Protein AF-A0A2D4NI47-F1 (afdb_monomer)

Secondary structure (DSSP, 8-state):
-GGGS-TTSGGGHHHHHHHHHHHH-HHHHHSHHHHHHHHHHTTT-HHHHHHHHHHHHHHTTTS-GGGHHHHHHHHHHHHHH--HHHHHIIIIIIIHHHHHHHHHS-TTSHHHHHHHHHHHHHHHHHTTSTTHHHHHHHHHTTTHHHHHT-SSHHHHHHHHHHHHHH-S---TT--HHHHHHHHHHHHHHHHHHHT-SSHHHHHHHHT-

Nearest PDB structures (foldseek):
  5frs-assembly1_A  TM=3.342E-01  e=9.809E-03  Saccharomyces cerevisiae
  7onb-assembly1_C  TM=3.852E-01  e=6.686E-02  Homo sapiens
  3nmz-assembly2_A  TM=2.918E-01  e=2.337E-02  Homo sapiens
  7f7o-assembly1_A  TM=2.927E-01  e=1.947E-02  Homo sapiens
  5frr-assembly2_B  TM=2.571E-01  e=2.937E-02  Saccharomyces cerevisiae

Mean predicted aligned error: 3.94 Å

pLDDT: mean 93.73, std 6.49, range [53.31, 98.56]

Organism: NCBI:txid129469

InterPro domains:
  IPR016024 Armadillo-type fold [SSF48371] (13-205)
  IPR024741 Condensin-2 complex subunit G2 [PF12422] (23-170)

Structure (mmCIF, N/CA/C/O backbone):
data_AF-A0A2D4NI47-F1
#
_entry.id   AF-A0A2D4NI47-F1
#
loop_
_atom_site.group_PDB
_atom_site.id
_atom_site.type_symbol
_atom_site.label_atom_id
_atom_site.label_alt_id
_atom_site.label_comp_id
_atom_site.label_asym_id
_atom_site.label_entity_id
_atom_site.label_seq_id
_atom_site.pdbx_PDB_ins_code
_atom_site.Cartn_x
_atom_site.Cartn_y
_atom_site.Cartn_z
_atom_site.occupancy
_atom_site.B_iso_or_equiv
_atom_site.auth_seq_id
_atom_site.auth_comp_id
_atom_site.auth_asym_id
_atom_site.auth_atom_id
_atom_site.pdbx_PDB_model_num
ATOM 1 N N . VAL A 1 1 ? -18.331 -1.592 24.134 1.00 61.00 1 VAL A N 1
ATOM 2 C CA . VAL A 1 1 ? -18.394 -0.126 24.355 1.00 61.00 1 VAL A CA 1
ATOM 3 C C . VAL A 1 1 ? -18.622 0.616 23.044 1.00 61.00 1 VAL A C 1
ATOM 5 O O . VAL A 1 1 ? -19.709 1.138 22.895 1.00 61.00 1 VAL A O 1
ATOM 8 N N . LEU A 1 2 ? -17.710 0.581 22.058 1.00 72.94 2 LEU A N 1
ATOM 9 C CA . LEU A 1 2 ? -17.931 1.255 20.757 1.00 72.94 2 LEU A CA 1
ATOM 10 C C . LEU A 1 2 ? -19.152 0.751 19.961 1.00 72.94 2 LEU A C 1
ATOM 12 O O . LEU A 1 2 ? -19.731 1.508 19.200 1.00 72.94 2 LEU A O 1
ATOM 16 N N . GLN A 1 3 ? -19.584 -0.496 20.177 1.00 72.12 3 GLN A N 1
ATOM 17 C CA . GLN A 1 3 ? -20.803 -1.058 19.571 1.00 72.12 3 GLN A CA 1
ATOM 18 C C . GLN A 1 3 ? -22.112 -0.417 20.068 1.00 72.12 3 GLN A C 1
ATOM 20 O O . GLN A 1 3 ? -23.151 -0.652 19.469 1.00 72.12 3 GLN A O 1
ATOM 25 N N . TYR A 1 4 ? -22.075 0.350 21.163 1.00 77.50 4 TYR A N 1
ATOM 26 C CA . TYR A 1 4 ? -23.246 1.069 21.679 1.00 77.50 4 TYR A CA 1
ATOM 27 C C . TYR A 1 4 ? -23.359 2.493 21.126 1.00 77.50 4 TYR A C 1
ATOM 29 O O . TYR A 1 4 ? -24.349 3.162 21.395 1.00 77.50 4 TYR A O 1
ATOM 37 N N . PHE A 1 5 ? -22.351 2.958 20.384 1.00 81.00 5 PHE A N 1
ATOM 38 C CA . PHE A 1 5 ? -22.392 4.248 19.711 1.00 81.00 5 PHE A CA 1
ATOM 39 C C . PHE A 1 5 ? -22.911 4.040 18.296 1.00 81.00 5 PHE A C 1
ATOM 41 O O . PHE A 1 5 ? -22.298 3.309 17.515 1.00 81.00 5 PHE A O 1
ATOM 48 N N . ASP A 1 6 ? -24.029 4.688 17.980 1.00 84.81 6 ASP A N 1
ATOM 49 C CA . ASP A 1 6 ? -24.511 4.769 16.608 1.00 84.81 6 ASP A CA 1
ATOM 50 C C . ASP A 1 6 ? -23.546 5.640 15.801 1.00 84.81 6 ASP A C 1
ATOM 52 O O . ASP A 1 6 ? -23.352 6.818 16.110 1.00 84.81 6 ASP A O 1
ATOM 56 N N . TYR A 1 7 ? -22.909 5.052 14.789 1.00 85.81 7 TYR A N 1
ATOM 57 C CA . TYR A 1 7 ? -21.943 5.763 13.963 1.00 85.81 7 TYR A CA 1
ATOM 58 C 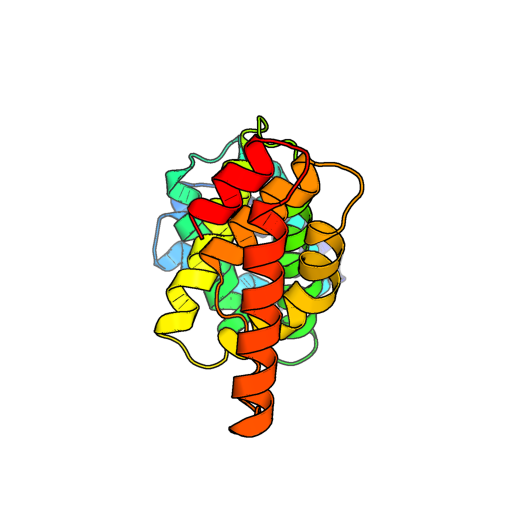C . TYR A 1 7 ? -22.592 6.924 13.203 1.00 85.81 7 TYR A C 1
ATOM 60 O O . TYR A 1 7 ? -21.939 7.951 13.033 1.00 85.81 7 TYR A O 1
ATOM 68 N N . ASP A 1 8 ? -23.844 6.799 12.770 1.00 87.69 8 ASP A N 1
ATOM 69 C CA . ASP A 1 8 ? -24.491 7.813 11.931 1.00 87.69 8 ASP A CA 1
ATOM 70 C C . ASP A 1 8 ? -25.132 8.947 12.753 1.00 87.69 8 ASP A C 1
ATOM 72 O O . ASP A 1 8 ? -25.493 9.983 12.197 1.00 87.69 8 ASP A O 1
ATOM 76 N N . SER A 1 9 ? -25.193 8.805 14.082 1.00 89.12 9 SER A N 1
ATOM 77 C CA . SER A 1 9 ? -25.649 9.865 14.987 1.00 89.12 9 SER A CA 1
ATOM 78 C C . SER A 1 9 ? -24.645 11.022 15.075 1.00 89.12 9 SER A C 1
ATOM 80 O O . SER A 1 9 ? -23.431 10.818 15.201 1.00 89.12 9 SER A O 1
ATOM 82 N N . GLU A 1 10 ? -25.155 12.258 15.081 1.00 85.75 10 GLU A N 1
ATOM 83 C CA . GLU A 1 10 ? -24.353 13.468 15.306 1.00 85.75 10 GLU A CA 1
ATOM 84 C C . GLU A 1 10 ? -23.703 13.487 16.696 1.00 85.75 10 GLU A C 1
ATOM 86 O O . GLU A 1 10 ? -22.593 13.996 16.854 1.00 85.75 10 GLU A O 1
ATOM 91 N N . GLU A 1 11 ? -24.341 12.865 17.687 1.00 83.00 11 GLU A N 1
ATOM 92 C CA . GLU A 1 11 ? -23.838 12.753 19.063 1.00 83.00 11 GLU A CA 1
ATOM 93 C C . GLU A 1 11 ? -22.521 11.961 19.124 1.00 83.00 11 GLU A C 1
ATOM 95 O O . GLU A 1 11 ? -21.690 12.165 20.008 1.00 83.00 11 GLU A O 1
ATOM 100 N N . SER A 1 12 ? -22.286 11.085 18.142 1.00 87.75 12 SER A N 1
ATOM 101 C CA . SER A 1 12 ? -21.051 10.310 18.030 1.00 87.75 12 SER A CA 1
ATOM 102 C C . SER A 1 12 ? -19.898 11.096 17.402 1.00 87.75 12 SER A C 1
ATOM 104 O O . SER A 1 12 ? -18.777 10.583 17.370 1.00 87.75 12 SER A O 1
ATOM 106 N N . ASN A 1 13 ? -20.114 12.319 16.902 1.00 90.31 13 ASN A N 1
ATOM 107 C CA . ASN A 1 13 ? -19.056 13.096 16.248 1.00 90.31 13 ASN A CA 1
ATOM 108 C C . ASN A 1 13 ? -17.924 13.465 17.212 1.00 90.31 13 ASN A C 1
ATOM 110 O O . ASN A 1 13 ? -16.760 13.263 16.873 1.00 90.31 13 ASN A O 1
ATOM 114 N N . GLU A 1 14 ? -18.241 13.875 18.444 1.00 91.12 14 GLU A N 1
ATOM 115 C CA . GLU A 1 14 ? -17.216 14.153 19.461 1.00 91.12 14 GLU A CA 1
ATOM 116 C C . GLU A 1 14 ? -16.357 12.912 19.750 1.00 91.12 14 GLU A C 1
ATOM 118 O O . GLU A 1 14 ? -15.134 12.991 19.882 1.00 91.12 14 GLU A O 1
ATOM 123 N N . VAL A 1 15 ? -16.985 11.732 19.786 1.00 91.81 15 VAL A N 1
ATOM 124 C CA . VAL A 1 15 ? -16.283 10.459 19.981 1.00 91.81 15 VAL A CA 1
ATOM 125 C C . VAL A 1 15 ? -15.389 10.145 18.783 1.00 91.81 15 VAL A C 1
ATOM 127 O O . VAL A 1 15 ? -14.236 9.761 18.980 1.00 91.81 15 VAL A O 1
ATOM 130 N N . LYS A 1 16 ? -15.871 10.331 17.547 1.00 94.06 16 LYS A N 1
ATOM 131 C CA . LYS A 1 16 ? -15.057 10.150 16.333 1.00 94.06 16 LYS A CA 1
ATOM 132 C C . LYS A 1 16 ? -13.829 11.059 16.360 1.00 94.06 16 LYS A C 1
ATOM 134 O O . LYS A 1 16 ? -12.724 10.568 16.135 1.00 94.06 16 LYS A O 1
ATOM 139 N N . ASP A 1 17 ? -13.996 12.334 16.699 1.00 94.50 17 ASP A N 1
ATOM 140 C CA . ASP A 1 17 ? -12.900 13.307 16.752 1.00 94.50 17 ASP A CA 1
ATOM 141 C C . ASP A 1 17 ? -11.858 12.941 17.816 1.00 94.50 17 ASP A C 1
ATOM 143 O O . ASP A 1 17 ? -10.652 12.930 17.540 1.00 94.50 17 ASP A O 1
ATOM 147 N N . LEU A 1 18 ? -12.308 12.543 19.011 1.00 94.44 18 LEU A N 1
ATOM 148 C CA . LEU A 1 18 ? -11.429 12.034 20.068 1.00 94.44 18 LEU A CA 1
ATOM 149 C C . LEU A 1 18 ? -10.660 10.788 19.612 1.00 94.44 18 LEU A C 1
ATOM 151 O O . LEU A 1 18 ? -9.454 10.680 19.844 1.00 94.44 18 LEU A O 1
ATOM 155 N N . LEU A 1 19 ? -11.331 9.856 18.930 1.00 95.81 19 LEU A N 1
ATOM 156 C CA . LEU A 1 19 ? -10.709 8.641 18.408 1.00 95.81 19 LEU A CA 1
ATOM 157 C C . LEU A 1 19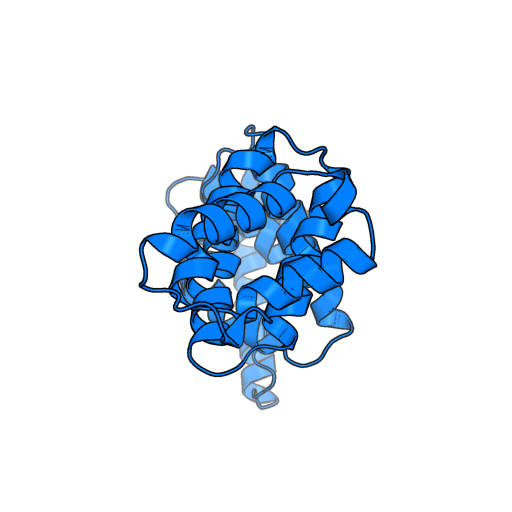 ? -9.664 8.947 17.325 1.00 95.81 19 LEU A C 1
ATOM 159 O O . LEU A 1 19 ? -8.571 8.372 17.348 1.00 95.81 19 LEU A O 1
ATOM 163 N N . LEU A 1 20 ? -9.955 9.883 16.417 1.00 96.75 20 LEU A N 1
ATOM 164 C CA . LEU A 1 20 ? -9.017 10.338 15.388 1.00 96.75 20 LEU A CA 1
ATOM 165 C C . LEU A 1 20 ? -7.791 11.030 15.995 1.00 96.75 20 LEU A C 1
ATOM 167 O O . LEU A 1 20 ? -6.677 10.844 15.501 1.00 96.75 20 LEU A O 1
ATOM 171 N N . HIS A 1 21 ? -7.952 11.757 17.103 1.00 95.88 21 HIS A N 1
ATOM 172 C CA . HIS A 1 21 ? -6.839 12.422 17.780 1.00 95.88 21 HIS A CA 1
ATOM 173 C C . HIS A 1 21 ? -5.740 11.442 18.234 1.00 95.88 21 HIS A C 1
ATOM 175 O O . HIS A 1 21 ? -4.549 11.757 18.149 1.00 95.88 21 HIS A O 1
ATOM 181 N N . TYR A 1 22 ? -6.089 10.211 18.630 1.00 96.06 22 TYR A N 1
ATOM 182 C CA . TYR A 1 22 ? -5.084 9.202 18.999 1.00 96.06 22 TYR A CA 1
ATOM 183 C C . TYR A 1 22 ? -4.165 8.814 17.833 1.00 96.06 22 TYR A C 1
ATOM 185 O O . TYR A 1 22 ? -2.989 8.516 18.058 1.00 96.06 22 TYR A O 1
ATOM 193 N N . PHE A 1 23 ? -4.653 8.871 16.589 1.00 96.44 23 PHE A N 1
ATOM 194 C CA . PHE A 1 23 ? -3.837 8.633 15.395 1.00 96.44 23 PHE A CA 1
ATOM 195 C C . PHE A 1 23 ? -2.865 9.773 15.090 1.00 96.44 23 PHE A C 1
ATOM 197 O O . PHE A 1 23 ? -1.941 9.576 14.307 1.00 96.44 23 PHE A O 1
ATOM 204 N N . MET A 1 24 ? -3.037 10.942 15.710 1.00 94.94 24 MET A N 1
ATOM 205 C CA . MET A 1 24 ? -2.136 12.086 15.564 1.00 94.94 24 MET A CA 1
ATOM 206 C C . MET A 1 24 ? -1.004 12.076 16.598 1.00 94.94 24 MET A C 1
ATOM 208 O O . MET A 1 24 ? -0.018 12.788 16.434 1.00 94.94 24 MET A O 1
ATOM 212 N N . GLY A 1 25 ? -1.116 11.280 17.666 1.00 93.62 25 GLY A N 1
ATOM 213 C CA . GLY A 1 25 ? -0.148 11.260 18.760 1.00 93.62 25 GLY A CA 1
ATOM 214 C C . GLY A 1 25 ? 0.937 10.187 18.586 1.00 93.62 25 GLY A C 1
ATOM 215 O O . GLY A 1 25 ? 0.654 9.000 18.783 1.00 93.62 25 GLY A O 1
ATOM 216 N N . PRO A 1 26 ? 2.219 10.549 18.354 1.00 93.44 26 PRO A N 1
ATOM 217 C CA . PRO A 1 26 ? 3.305 9.572 18.232 1.00 93.44 26 PRO A CA 1
ATOM 218 C C . PRO A 1 26 ? 3.465 8.680 19.467 1.00 93.44 26 PRO A C 1
ATOM 220 O O . PRO A 1 26 ? 3.900 7.536 19.353 1.00 93.44 26 PRO A O 1
ATOM 223 N N . GLY A 1 27 ? 3.125 9.199 20.652 1.00 94.50 27 GLY A N 1
ATOM 224 C CA . GLY A 1 27 ? 3.180 8.455 21.910 1.00 94.50 27 GLY A CA 1
ATOM 225 C C . GLY A 1 27 ? 2.258 7.235 21.925 1.00 94.50 27 GLY A C 1
ATOM 226 O O . GLY A 1 27 ? 2.656 6.191 22.437 1.00 94.50 27 GLY A O 1
ATOM 227 N N . TYR A 1 28 ? 1.078 7.335 21.309 1.00 95.19 28 TYR A N 1
ATOM 228 C CA . TYR A 1 28 ? 0.136 6.221 21.203 1.00 95.19 28 TYR A CA 1
ATOM 229 C C . TYR A 1 28 ? 0.617 5.193 20.178 1.00 95.19 28 TYR A C 1
ATOM 231 O O . TYR A 1 28 ? 0.682 4.006 20.480 1.00 95.19 28 TYR A O 1
ATOM 239 N N . ILE A 1 29 ? 1.064 5.645 19.004 1.00 96.62 29 ILE A N 1
ATOM 240 C CA . ILE A 1 29 ? 1.540 4.762 17.926 1.00 96.62 29 ILE A CA 1
ATOM 241 C C . ILE A 1 29 ? 2.805 3.978 18.340 1.00 96.62 29 ILE A C 1
ATOM 243 O O . ILE A 1 29 ? 2.989 2.820 17.959 1.00 96.62 29 ILE A O 1
ATOM 247 N N . LYS A 1 30 ? 3.690 4.570 19.152 1.00 96.06 30 LYS A N 1
ATOM 248 C CA . LYS A 1 30 ? 4.911 3.895 19.636 1.00 96.06 30 LYS A CA 1
ATOM 249 C C . LYS A 1 30 ? 4.645 2.789 20.656 1.00 96.06 30 LYS A C 1
ATOM 251 O O . LYS A 1 30 ? 5.455 1.869 20.761 1.00 96.06 30 LYS A O 1
ATOM 256 N N . ARG A 1 31 ? 3.545 2.849 21.408 1.00 97.06 31 ARG A N 1
ATOM 257 C CA . ARG A 1 31 ? 3.224 1.851 22.441 1.00 97.06 31 ARG A CA 1
ATOM 258 C C . ARG A 1 31 ? 2.494 0.658 21.837 1.00 97.06 31 ARG A C 1
ATOM 260 O O . ARG A 1 31 ? 1.676 0.812 20.934 1.00 97.06 31 ARG A O 1
ATOM 267 N N . GLU A 1 32 ? 2.783 -0.536 22.339 1.00 97.31 32 GLU A N 1
ATOM 268 C CA . GLU A 1 32 ? 2.179 -1.778 21.844 1.00 97.31 32 GLU A CA 1
ATOM 269 C C . GLU A 1 32 ? 0.665 -1.808 22.082 1.00 97.31 32 GLU A C 1
ATOM 271 O O . GLU A 1 32 ? -0.101 -2.148 21.179 1.00 97.31 32 GLU A O 1
ATOM 276 N N . GLU A 1 33 ? 0.219 -1.380 23.261 1.00 96.38 33 GLU A N 1
ATOM 277 C CA . GLU A 1 33 ? -1.197 -1.261 23.617 1.00 96.38 33 GLU A CA 1
ATOM 278 C C . GLU A 1 33 ? -1.899 -0.244 22.717 1.00 96.38 33 GLU A C 1
ATOM 280 O O . GLU A 1 33 ? -3.002 -0.498 22.233 1.00 96.38 33 GLU A O 1
ATOM 285 N N . GLY A 1 34 ? -1.221 0.870 22.428 1.00 97.12 34 GLY A N 1
ATOM 286 C CA . GLY A 1 34 ? -1.715 1.887 21.510 1.00 97.12 34 GLY A CA 1
ATOM 287 C C . GLY A 1 34 ? -1.891 1.330 20.101 1.00 97.12 34 GLY A C 1
ATOM 288 O O . GLY A 1 34 ? -2.972 1.451 19.540 1.00 97.12 34 GLY A O 1
ATOM 289 N N . ARG A 1 35 ? -0.906 0.611 19.546 1.00 97.62 35 ARG A N 1
ATOM 290 C CA . ARG A 1 35 ? -1.065 -0.032 18.226 1.00 97.62 35 ARG A CA 1
ATOM 291 C C . ARG A 1 35 ? -2.197 -1.051 18.194 1.00 97.62 35 ARG A C 1
ATOM 293 O O . ARG A 1 35 ? -2.915 -1.114 17.200 1.00 97.62 35 ARG A O 1
ATOM 300 N N . ARG A 1 36 ? -2.380 -1.842 19.259 1.00 97.00 36 ARG A N 1
ATOM 301 C CA . ARG A 1 36 ? -3.509 -2.786 19.366 1.00 97.00 36 ARG A CA 1
ATOM 302 C C . ARG A 1 36 ? -4.842 -2.050 19.329 1.00 97.00 36 ARG A C 1
ATOM 304 O O . ARG A 1 36 ? -5.694 -2.422 18.526 1.00 97.00 36 ARG A O 1
ATOM 311 N N . PHE A 1 37 ? -4.987 -1.005 20.138 1.00 97.06 37 PHE A N 1
ATOM 312 C CA . PHE A 1 37 ? -6.186 -0.174 20.174 1.00 97.06 37 PHE A CA 1
ATOM 313 C C . PHE A 1 37 ? -6.459 0.490 18.820 1.00 97.06 37 PHE A C 1
ATOM 315 O O . PHE A 1 37 ? -7.528 0.303 18.252 1.00 97.06 37 PHE A O 1
ATOM 322 N N . LEU A 1 38 ? -5.464 1.165 18.243 1.00 98.00 38 LEU A N 1
ATOM 323 C CA . LEU A 1 38 ? -5.587 1.836 16.948 1.00 98.00 38 LEU A CA 1
ATOM 324 C C . LEU A 1 38 ? -5.949 0.856 15.825 1.00 98.00 38 LEU A C 1
ATOM 326 O O . LEU A 1 38 ? -6.812 1.159 15.012 1.00 98.00 38 LEU A O 1
ATOM 330 N N . SER A 1 39 ? -5.357 -0.345 15.806 1.00 97.88 39 SER A N 1
ATOM 331 C CA . SER A 1 39 ? -5.706 -1.373 14.814 1.00 97.88 39 SER A CA 1
ATOM 332 C C . SER A 1 39 ? -7.138 -1.893 14.965 1.00 97.88 39 SER A C 1
ATOM 334 O O . SER A 1 39 ? -7.754 -2.274 13.977 1.00 97.88 39 SER A O 1
ATOM 336 N N . PHE A 1 40 ? -7.679 -1.894 16.188 1.00 96.75 40 PHE A N 1
ATOM 337 C CA . PHE A 1 40 ? -9.065 -2.272 16.455 1.00 96.75 40 PHE A CA 1
ATOM 338 C C . PHE A 1 40 ? -10.055 -1.203 15.972 1.00 96.75 40 PHE A C 1
ATOM 340 O O . PHE A 1 40 ? -11.136 -1.547 15.514 1.00 96.75 40 PHE A O 1
ATOM 347 N N . LEU A 1 41 ? -9.691 0.082 15.986 1.00 96.69 41 LEU A N 1
ATOM 348 C CA . LEU A 1 41 ? -10.586 1.148 15.511 1.00 96.69 41 LEU A CA 1
ATOM 349 C C . LEU A 1 41 ? -10.928 1.044 14.017 1.00 96.69 41 LEU A C 1
ATOM 351 O O . LEU A 1 41 ? -12.002 1.478 13.613 1.00 96.69 41 LEU A O 1
ATOM 355 N N . PHE A 1 42 ? -10.073 0.408 13.210 1.00 97.00 42 PHE A N 1
ATOM 356 C CA . PHE A 1 42 ? -10.382 0.104 11.808 1.00 97.00 42 PHE A CA 1
ATOM 357 C C . PHE A 1 42 ? -11.575 -0.843 11.650 1.00 97.00 42 PHE A C 1
ATOM 359 O O . PHE A 1 42 ? -12.216 -0.839 10.607 1.00 97.00 42 PHE A O 1
ATOM 366 N N . THR A 1 43 ? -11.891 -1.653 12.664 1.00 93.69 43 THR A N 1
ATOM 367 C CA . THR A 1 43 ? -12.999 -2.611 12.583 1.00 93.69 43 THR A CA 1
ATOM 368 C C . THR A 1 43 ? -14.326 -2.025 13.061 1.00 93.69 43 THR A C 1
ATOM 370 O O . THR A 1 43 ? -15.301 -2.762 13.169 1.00 93.69 43 THR A O 1
ATOM 373 N N . TRP A 1 44 ? -14.366 -0.740 13.431 1.00 92.81 44 TRP A N 1
ATOM 374 C CA . TRP A 1 44 ? -15.559 -0.134 14.020 1.00 92.81 44 TRP A CA 1
ATOM 375 C C . TRP A 1 44 ? -16.618 0.213 12.971 1.00 92.81 44 TRP A C 1
ATOM 377 O O . TRP A 1 44 ? -17.778 -0.148 13.142 1.00 92.81 44 TRP A O 1
ATOM 387 N N . ASN A 1 45 ? -16.226 0.891 11.891 1.00 93.94 45 ASN A N 1
ATOM 388 C CA . ASN A 1 45 ? -17.121 1.278 10.803 1.00 93.94 45 ASN A CA 1
ATOM 389 C C . ASN A 1 45 ? -16.314 1.545 9.519 1.00 93.94 45 ASN A C 1
ATOM 391 O O . ASN A 1 45 ? -15.236 2.138 9.579 1.00 93.94 45 ASN A O 1
ATOM 395 N N . VAL A 1 46 ? -16.846 1.142 8.362 1.00 94.31 46 VAL A N 1
ATOM 396 C CA . VAL A 1 46 ? -16.178 1.268 7.052 1.00 94.31 46 VAL A CA 1
ATOM 397 C C . VAL A 1 46 ? -15.890 2.718 6.656 1.00 94.31 46 VAL A C 1
ATOM 399 O O . VAL A 1 46 ? -14.802 3.021 6.166 1.00 94.31 46 VAL A O 1
ATOM 402 N N . ASN A 1 47 ? -16.802 3.644 6.957 1.00 94.12 47 ASN A N 1
ATOM 403 C CA . ASN A 1 47 ? -16.622 5.071 6.689 1.00 94.12 47 ASN A CA 1
ATOM 404 C C . ASN A 1 47 ? -15.559 5.677 7.616 1.00 94.12 47 ASN A C 1
ATOM 406 O O . ASN A 1 47 ? -14.805 6.565 7.214 1.00 94.12 47 ASN A O 1
ATOM 410 N N . PHE A 1 48 ? -15.433 5.153 8.838 1.00 96.06 48 PHE A N 1
ATOM 411 C CA . PHE A 1 48 ? -14.420 5.616 9.782 1.00 96.06 48 PHE A CA 1
ATOM 412 C C . PHE A 1 48 ? -12.997 5.283 9.322 1.00 96.06 48 PHE A C 1
ATOM 414 O O . PHE A 1 48 ? -12.080 6.068 9.556 1.00 96.06 48 PHE A O 1
ATOM 421 N N . ILE A 1 49 ? -12.799 4.167 8.611 1.00 97.88 49 ILE A N 1
ATOM 422 C CA . ILE A 1 49 ? -11.488 3.773 8.066 1.00 97.88 49 ILE A CA 1
ATOM 423 C C . ILE A 1 49 ? -10.919 4.870 7.162 1.00 97.88 49 ILE A C 1
ATOM 425 O O . ILE A 1 49 ? -9.732 5.190 7.250 1.00 97.88 49 ILE A O 1
ATOM 429 N N . GLN A 1 50 ? -11.760 5.486 6.329 1.00 96.25 50 GLN A N 1
ATOM 430 C CA . GLN A 1 50 ? -11.335 6.564 5.436 1.00 96.25 50 GLN A CA 1
ATOM 431 C C . GLN A 1 50 ? -10.917 7.814 6.220 1.00 96.25 50 GLN A C 1
ATOM 433 O O . GLN A 1 50 ? -9.897 8.428 5.901 1.00 96.25 50 GLN A O 1
ATOM 438 N N . LEU A 1 51 ? -11.644 8.150 7.292 1.00 97.56 51 LEU A N 1
ATOM 439 C CA . LEU A 1 51 ? -11.287 9.250 8.193 1.00 97.56 51 LEU A CA 1
ATOM 440 C C . LEU A 1 51 ? -9.967 8.975 8.925 1.00 97.56 51 LEU A C 1
ATOM 442 O O . LEU A 1 51 ? -9.117 9.865 9.016 1.00 97.56 51 LEU A O 1
ATOM 446 N N . ILE A 1 52 ? -9.748 7.738 9.384 1.00 98.38 52 ILE A N 1
ATOM 447 C CA . ILE A 1 52 ? -8.477 7.312 9.981 1.00 98.38 52 ILE A CA 1
ATOM 448 C C . ILE A 1 52 ? -7.344 7.461 8.961 1.00 98.38 52 ILE A C 1
ATOM 450 O O . ILE A 1 52 ? -6.301 8.047 9.265 1.00 98.38 52 ILE A O 1
ATOM 454 N N . HIS A 1 53 ? -7.538 6.951 7.744 1.00 98.44 53 HIS A N 1
ATOM 455 C CA . HIS A 1 53 ? -6.520 6.978 6.702 1.00 98.44 53 HIS A CA 1
ATOM 456 C C . HIS A 1 53 ? -6.146 8.410 6.301 1.00 98.44 53 HIS A C 1
ATOM 458 O O . HIS A 1 53 ? -4.960 8.755 6.287 1.00 98.44 53 HIS A O 1
ATOM 464 N N . GLY A 1 54 ? -7.146 9.268 6.071 1.00 98.00 54 GLY A N 1
ATOM 465 C CA . GLY A 1 54 ? -6.954 10.695 5.812 1.00 98.00 54 GLY A CA 1
ATOM 466 C C . GLY A 1 54 ? -6.223 11.400 6.958 1.00 98.00 54 GLY A C 1
ATOM 467 O O . GLY A 1 54 ? -5.254 12.125 6.724 1.00 98.00 54 GLY A O 1
ATOM 468 N N . THR A 1 55 ? -6.609 11.111 8.204 1.00 98.19 55 THR A N 1
ATOM 469 C CA . THR A 1 55 ? -5.943 11.637 9.407 1.00 98.19 55 THR A CA 1
ATOM 470 C C . THR A 1 55 ? -4.466 11.260 9.452 1.00 98.19 55 THR A C 1
ATOM 472 O O . THR A 1 55 ? -3.611 12.135 9.595 1.00 98.19 55 THR A O 1
ATOM 475 N N . ILE A 1 56 ? -4.135 9.978 9.270 1.00 97.88 56 ILE A N 1
ATOM 476 C CA . ILE A 1 56 ? -2.744 9.509 9.273 1.00 97.88 56 ILE A CA 1
ATOM 477 C C . ILE A 1 56 ? -1.950 10.170 8.143 1.00 97.88 56 ILE A C 1
ATOM 479 O O . ILE A 1 56 ? -0.839 10.642 8.387 1.00 97.88 56 ILE A O 1
ATOM 483 N N . LYS A 1 57 ? -2.510 10.242 6.926 1.00 97.31 57 LYS A N 1
ATOM 484 C CA . LYS A 1 57 ? -1.859 10.878 5.768 1.00 97.31 57 LYS A CA 1
ATOM 485 C C . LYS A 1 57 ? -1.493 12.332 6.040 1.00 97.31 57 LYS A C 1
ATOM 487 O O . LYS A 1 57 ? -0.353 12.722 5.781 1.00 97.31 57 LYS A O 1
ATOM 492 N N . ASN A 1 58 ? -2.408 13.094 6.635 1.00 96.38 58 ASN A N 1
ATOM 493 C CA . ASN A 1 58 ? -2.183 14.495 6.993 1.00 96.38 58 ASN A CA 1
ATOM 494 C C . ASN A 1 58 ? -1.063 14.671 8.035 1.00 96.38 58 ASN A C 1
ATOM 496 O O . ASN A 1 58 ? -0.399 15.705 8.055 1.00 96.38 58 ASN A O 1
ATOM 500 N N . GLN A 1 59 ? -0.802 13.651 8.857 1.00 95.38 59 GLN A N 1
ATOM 501 C CA . GLN A 1 59 ? 0.242 13.674 9.886 1.00 95.38 59 GLN A CA 1
ATOM 502 C C . GLN A 1 59 ? 1.579 13.060 9.445 1.00 95.38 59 GLN A C 1
ATOM 504 O O . GLN A 1 59 ? 2.572 13.157 10.163 1.00 95.38 59 GLN A O 1
ATOM 509 N N . LEU A 1 60 ? 1.683 12.453 8.256 1.00 95.06 60 LEU A N 1
ATOM 510 C CA . LEU A 1 60 ? 2.927 11.780 7.858 1.00 95.06 60 LEU A CA 1
ATOM 511 C C . LEU A 1 60 ? 4.141 12.717 7.884 1.00 95.06 60 LEU A C 1
ATOM 513 O O . LEU A 1 60 ? 5.221 12.301 8.298 1.00 95.06 60 LEU A O 1
ATOM 517 N N . LEU A 1 61 ? 3.980 13.981 7.481 1.00 94.12 61 LEU A N 1
ATOM 518 C CA . LEU A 1 61 ? 5.066 14.964 7.512 1.00 94.12 61 LEU A CA 1
ATOM 519 C C . LEU A 1 61 ? 5.494 15.363 8.927 1.00 94.12 61 LEU A C 1
ATOM 521 O O . LEU A 1 61 ? 6.687 15.596 9.134 1.00 94.12 61 LEU A O 1
ATOM 525 N N . SER A 1 62 ? 4.558 15.426 9.877 1.00 93.69 62 SER A N 1
ATOM 526 C CA . SER A 1 62 ? 4.844 15.773 11.275 1.00 93.69 62 SER A CA 1
ATOM 527 C C . SER A 1 62 ? 5.499 14.606 12.019 1.00 93.69 62 SER A C 1
ATOM 529 O O . SER A 1 62 ? 6.252 14.808 12.973 1.00 93.69 62 SER A O 1
ATOM 531 N N . PHE A 1 63 ? 5.292 13.374 11.550 1.00 95.19 63 PHE A N 1
ATOM 532 C CA . PHE A 1 63 ? 5.887 12.196 12.157 1.00 95.19 63 PHE A CA 1
ATOM 533 C C . PHE A 1 63 ? 7.378 12.016 11.836 1.00 95.19 63 PHE A C 1
ATOM 535 O O . PHE A 1 63 ? 7.820 12.190 10.686 1.00 95.19 63 PHE A O 1
ATOM 542 N N . PRO A 1 64 ? 8.175 11.583 12.837 1.00 93.12 64 PRO A N 1
ATOM 543 C CA . PRO A 1 64 ? 9.542 11.159 12.592 1.00 93.12 64 PRO A CA 1
ATOM 544 C C . PRO A 1 64 ? 9.532 9.886 11.744 1.00 93.12 64 PRO A C 1
ATOM 546 O O . PRO A 1 64 ? 8.673 9.017 11.903 1.00 93.12 64 PRO A O 1
ATOM 549 N N . ARG A 1 65 ? 10.526 9.736 10.865 1.00 91.81 65 ARG A N 1
ATOM 550 C CA . ARG A 1 65 ? 10.605 8.592 9.942 1.00 91.81 65 ARG A CA 1
ATOM 551 C C . ARG A 1 65 ? 10.623 7.237 10.663 1.00 91.81 65 ARG A C 1
ATOM 553 O O . ARG A 1 65 ? 10.026 6.285 10.177 1.00 91.81 65 ARG A O 1
ATOM 560 N N . SER A 1 66 ? 11.222 7.161 11.852 1.00 92.56 66 SER A N 1
ATOM 561 C CA . SER A 1 66 ? 11.235 5.947 12.686 1.00 92.56 66 SER A CA 1
ATOM 562 C C . SER A 1 66 ? 9.841 5.481 13.133 1.00 92.56 66 SER A C 1
ATOM 564 O O . SER A 1 66 ? 9.669 4.324 13.516 1.00 92.56 66 SER A O 1
ATOM 566 N N . LEU A 1 67 ? 8.826 6.349 13.067 1.00 96.06 67 LEU A N 1
ATOM 567 C CA . LEU A 1 67 ? 7.448 5.990 13.389 1.00 96.06 67 LEU A CA 1
ATOM 568 C C . LEU A 1 67 ? 6.756 5.218 12.259 1.00 96.06 67 LEU A C 1
ATOM 570 O O . LEU A 1 67 ? 5.782 4.525 12.527 1.00 96.06 67 LEU A O 1
ATOM 574 N N . MET A 1 68 ? 7.250 5.285 11.019 1.00 97.38 68 MET A N 1
ATOM 575 C CA . MET A 1 68 ? 6.559 4.714 9.853 1.00 97.38 68 MET A CA 1
ATOM 576 C C . MET A 1 68 ? 6.361 3.200 9.955 1.00 97.38 68 MET A C 1
ATOM 578 O O . MET A 1 68 ? 5.298 2.710 9.597 1.00 97.38 68 MET A O 1
ATOM 582 N N . ASN A 1 69 ? 7.320 2.471 10.533 1.00 96.75 69 ASN A N 1
ATOM 583 C CA . ASN A 1 69 ? 7.165 1.034 10.785 1.00 96.75 69 ASN A CA 1
ATOM 584 C C . ASN A 1 69 ? 6.036 0.736 11.788 1.00 96.75 69 ASN A C 1
ATOM 586 O O . ASN A 1 69 ? 5.306 -0.236 11.625 1.00 96.75 69 ASN A O 1
ATOM 590 N N . HIS A 1 70 ? 5.844 1.597 12.789 1.00 98.12 70 HIS A N 1
ATOM 591 C CA . HIS A 1 70 ? 4.755 1.463 13.757 1.00 98.12 70 HIS A CA 1
ATOM 592 C C . HIS A 1 70 ? 3.400 1.826 13.138 1.00 98.12 70 HIS A C 1
ATOM 594 O O . HIS A 1 70 ? 2.407 1.156 13.408 1.00 98.12 70 HIS A O 1
ATOM 600 N N . VAL A 1 71 ? 3.361 2.854 12.282 1.00 98.25 71 VAL A N 1
ATOM 601 C CA . VAL A 1 71 ? 2.173 3.200 11.485 1.00 98.25 71 VAL A CA 1
ATOM 602 C C . VAL A 1 71 ? 1.792 2.025 10.584 1.00 98.25 71 VAL A C 1
ATOM 604 O O . VAL A 1 71 ? 0.644 1.592 10.597 1.00 98.25 71 VAL A O 1
ATOM 607 N N . ALA A 1 72 ? 2.756 1.463 9.853 1.00 98.19 72 ALA A N 1
ATOM 608 C CA . ALA A 1 72 ? 2.538 0.310 8.986 1.00 98.19 72 ALA A CA 1
ATOM 609 C C . ALA A 1 72 ? 2.034 -0.910 9.761 1.00 98.19 72 ALA A C 1
ATOM 611 O O . ALA A 1 72 ? 1.118 -1.590 9.309 1.00 98.19 72 ALA A O 1
ATOM 612 N N . GLU A 1 73 ? 2.569 -1.152 10.959 1.00 97.94 73 GLU A N 1
ATOM 613 C CA . GLU A 1 73 ? 2.106 -2.228 11.830 1.00 97.94 73 GLU A CA 1
ATOM 614 C C . GLU A 1 73 ? 0.633 -2.065 12.246 1.00 97.94 73 GLU A C 1
ATOM 616 O O . GLU A 1 73 ? -0.081 -3.066 12.327 1.00 97.94 73 GLU A O 1
ATOM 621 N N . VAL A 1 74 ? 0.150 -0.837 12.473 1.00 98.56 74 VAL A N 1
ATOM 622 C CA . VAL A 1 74 ? -1.276 -0.588 12.756 1.00 98.56 74 VAL A CA 1
ATOM 623 C C . VAL A 1 74 ? -2.144 -1.040 11.580 1.00 98.56 74 VAL A C 1
ATOM 625 O O . VAL A 1 74 ? -3.062 -1.834 11.789 1.00 98.56 74 VAL A O 1
ATOM 628 N N . TYR A 1 75 ? -1.816 -0.616 10.352 1.00 98.50 75 TYR A N 1
ATOM 629 C CA . TYR A 1 75 ? -2.528 -1.054 9.143 1.00 98.50 75 TYR A CA 1
ATOM 630 C C . TYR A 1 75 ? -2.436 -2.564 8.943 1.00 98.50 75 TYR A C 1
ATOM 632 O O . TYR A 1 75 ? -3.437 -3.211 8.661 1.00 98.50 75 TYR A O 1
ATOM 640 N N . PHE A 1 76 ? -1.251 -3.144 9.127 1.00 98.00 76 PHE A N 1
ATOM 641 C CA . PHE A 1 76 ? -1.034 -4.573 8.949 1.00 98.00 76 PHE A CA 1
ATOM 642 C C . PHE A 1 76 ? -1.874 -5.404 9.927 1.00 98.00 76 PHE A C 1
ATOM 644 O O . PHE A 1 76 ? -2.481 -6.404 9.545 1.00 98.00 76 PHE A O 1
ATOM 651 N N . ARG A 1 77 ? -1.938 -4.992 11.198 1.00 97.50 77 ARG A N 1
ATOM 652 C CA . ARG A 1 77 ? -2.761 -5.652 12.221 1.00 97.50 77 ARG A CA 1
ATOM 653 C C . ARG A 1 77 ? -4.253 -5.503 11.937 1.00 97.50 77 ARG A C 1
ATOM 655 O O . ARG A 1 77 ? -4.981 -6.471 12.142 1.00 97.50 77 ARG A O 1
ATOM 662 N N . ALA A 1 78 ? -4.683 -4.329 11.476 1.00 97.88 78 ALA A N 1
ATOM 663 C CA . ALA A 1 78 ? -6.062 -4.083 11.067 1.00 97.88 78 ALA A CA 1
ATOM 664 C C . ALA A 1 78 ? -6.445 -4.979 9.882 1.00 97.88 78 ALA A C 1
ATOM 666 O O . ALA A 1 78 ? -7.395 -5.751 9.985 1.00 97.88 78 ALA A O 1
ATOM 667 N N . TRP A 1 79 ? -5.642 -4.966 8.815 1.00 97.88 79 TRP A N 1
ATOM 668 C CA . TRP A 1 79 ? -5.801 -5.826 7.640 1.00 97.88 79 TRP A CA 1
ATOM 669 C C . TRP A 1 79 ? -5.904 -7.303 8.034 1.00 97.88 79 TRP A C 1
ATOM 671 O O . TRP A 1 79 ? -6.886 -7.964 7.715 1.00 97.88 79 TRP A O 1
ATOM 681 N N . LYS A 1 80 ? -4.949 -7.810 8.827 1.00 95.69 80 LYS A N 1
ATOM 682 C CA . LYS A 1 80 ? -4.882 -9.238 9.176 1.00 95.69 80 LYS A CA 1
ATOM 683 C C . LYS A 1 80 ? -6.088 -9.740 9.980 1.00 95.69 80 LYS A C 1
ATOM 685 O O . LYS A 1 80 ? -6.344 -10.940 9.986 1.00 95.69 80 LYS A O 1
ATOM 690 N N . LYS A 1 81 ? -6.781 -8.851 10.698 1.00 94.94 81 LYS A N 1
ATOM 691 C CA . LYS A 1 81 ? -7.962 -9.177 11.515 1.00 94.94 81 LYS A CA 1
ATOM 692 C C . LYS A 1 81 ? -9.290 -8.917 10.806 1.00 94.94 81 LYS A C 1
ATOM 694 O O . LYS A 1 81 ? -10.329 -9.276 11.351 1.00 94.94 81 LYS A O 1
ATOM 699 N N . SER A 1 82 ? -9.263 -8.262 9.651 1.00 96.19 82 SER A N 1
ATOM 700 C CA . SER A 1 82 ? -10.467 -7.823 8.953 1.00 96.19 82 SER A CA 1
ATOM 701 C C . SER A 1 82 ? -10.955 -8.871 7.959 1.00 96.19 82 SER A C 1
ATOM 703 O O . SER A 1 82 ? -10.200 -9.726 7.503 1.00 96.19 82 SER A O 1
ATOM 705 N N . SER A 1 83 ? -12.238 -8.798 7.624 1.00 95.56 83 SER A N 1
ATOM 706 C CA . SER A 1 83 ? -12.878 -9.605 6.583 1.00 95.56 83 SER A CA 1
ATOM 707 C C . SER A 1 83 ? -14.020 -8.805 5.950 1.00 95.56 83 SER A C 1
ATOM 709 O O . SER A 1 83 ? -14.404 -7.762 6.486 1.00 95.56 83 SER A O 1
ATOM 711 N N . GLY A 1 84 ? -14.535 -9.271 4.810 1.00 96.50 84 GLY A N 1
ATOM 712 C CA . GLY A 1 84 ? -15.624 -8.606 4.089 1.00 96.50 84 GLY A CA 1
ATOM 713 C C . GLY A 1 84 ? -15.282 -7.168 3.690 1.00 96.50 84 GLY A C 1
ATOM 714 O O . GLY A 1 84 ? -14.138 -6.859 3.365 1.00 96.50 84 GLY A O 1
ATOM 715 N N . GLU A 1 85 ? -16.269 -6.280 3.771 1.00 96.94 85 GLU A N 1
ATOM 716 C CA . GLU A 1 85 ? -16.163 -4.882 3.329 1.00 96.94 85 GLU A CA 1
ATOM 717 C C . GLU A 1 85 ? -15.031 -4.102 4.026 1.00 96.94 85 GLU A C 1
ATOM 719 O O . GLU A 1 85 ? -14.302 -3.346 3.390 1.00 96.94 85 GLU A O 1
ATOM 724 N N . ILE A 1 86 ? -14.807 -4.331 5.325 1.00 97.25 86 ILE A N 1
ATOM 725 C CA . ILE A 1 86 ? -13.719 -3.680 6.076 1.00 97.25 86 ILE A CA 1
ATOM 726 C C . ILE A 1 86 ? -12.355 -4.042 5.474 1.00 97.25 86 ILE A C 1
ATOM 728 O O . ILE A 1 86 ? -11.489 -3.177 5.334 1.00 97.25 86 ILE A O 1
ATOM 732 N N . LEU A 1 87 ? -12.157 -5.316 5.114 1.00 97.75 87 LEU A N 1
ATOM 733 C CA . LEU A 1 87 ? -10.919 -5.772 4.485 1.00 97.75 87 LEU A CA 1
ATOM 734 C C . LEU A 1 87 ? -10.716 -5.086 3.130 1.00 97.75 87 LEU A C 1
ATOM 736 O O . LEU A 1 87 ? -9.627 -4.577 2.872 1.00 97.75 87 LEU A O 1
ATOM 740 N N . GLU A 1 88 ? -11.766 -5.017 2.311 1.00 97.88 88 GLU A N 1
ATOM 741 C CA . GLU A 1 88 ? -11.722 -4.361 1.002 1.00 97.88 88 GLU A CA 1
ATOM 742 C C . GLU A 1 88 ? -11.346 -2.877 1.122 1.00 97.88 88 GLU A C 1
ATOM 744 O O . GLU A 1 88 ? -10.446 -2.413 0.420 1.00 97.88 88 GLU A O 1
ATOM 749 N N . VAL A 1 89 ? -11.947 -2.137 2.059 1.00 98.31 89 VAL A N 1
ATOM 750 C CA . VAL A 1 89 ? -11.619 -0.718 2.282 1.00 98.31 89 VAL A CA 1
ATOM 751 C C . VAL A 1 89 ? -10.171 -0.542 2.757 1.00 98.31 89 VAL A C 1
ATOM 753 O O . VAL A 1 89 ? -9.468 0.359 2.294 1.00 98.31 89 VAL A O 1
ATOM 756 N N . ILE A 1 90 ? -9.671 -1.406 3.646 1.00 98.50 90 ILE A N 1
ATOM 757 C CA . ILE A 1 90 ? -8.265 -1.342 4.081 1.00 98.50 90 ILE A CA 1
ATOM 758 C C . ILE A 1 90 ? -7.319 -1.591 2.901 1.00 98.50 90 ILE A C 1
ATOM 760 O O . ILE A 1 90 ? -6.321 -0.886 2.736 1.00 98.50 90 ILE A O 1
ATOM 764 N N . GLU A 1 91 ? -7.615 -2.579 2.066 1.00 98.31 91 GLU A N 1
ATOM 765 C CA . GLU A 1 91 ? -6.763 -2.939 0.939 1.00 98.31 91 GLU A CA 1
ATOM 766 C C . GLU A 1 91 ? -6.772 -1.875 -0.161 1.00 98.31 91 GLU A C 1
ATOM 768 O O . GLU A 1 91 ? -5.713 -1.374 -0.547 1.00 98.31 91 GLU A O 1
ATOM 773 N N . TYR A 1 92 ? -7.954 -1.487 -0.631 1.00 98.19 92 TYR A N 1
ATOM 774 C CA . TYR A 1 92 ? -8.104 -0.640 -1.812 1.00 98.19 92 TYR A CA 1
ATOM 775 C C . TYR A 1 92 ? -8.111 0.856 -1.495 1.00 98.19 92 TYR A C 1
ATOM 777 O O . TYR A 1 92 ? -7.559 1.639 -2.265 1.00 98.19 92 TYR A O 1
ATOM 785 N N . SER A 1 93 ? -8.672 1.275 -0.359 1.00 97.94 93 SER A N 1
ATOM 786 C CA . SER A 1 93 ? -8.717 2.697 0.014 1.00 97.94 93 SER A CA 1
ATOM 787 C C . SER A 1 93 ? -7.525 3.144 0.859 1.00 97.94 93 SER A C 1
ATOM 789 O O . SER A 1 93 ? -7.302 4.347 0.964 1.00 97.94 93 SER A O 1
ATOM 791 N N . CYS A 1 94 ? -6.753 2.218 1.450 1.00 98.56 94 CYS A N 1
ATOM 792 C CA . CYS A 1 94 ? -5.602 2.576 2.291 1.00 98.56 94 CYS A CA 1
ATOM 793 C C . CYS A 1 94 ? -4.263 2.048 1.759 1.00 98.56 94 CYS A C 1
ATOM 795 O O . CYS A 1 94 ? -3.355 2.826 1.468 1.00 98.56 94 CYS A O 1
ATOM 797 N N . ILE A 1 95 ? -4.097 0.724 1.651 1.00 98.38 95 ILE A N 1
ATOM 798 C CA . ILE A 1 95 ? -2.806 0.127 1.263 1.00 98.38 95 ILE A CA 1
ATOM 799 C C . ILE A 1 95 ? -2.472 0.488 -0.189 1.00 98.38 95 ILE A C 1
ATOM 801 O O . ILE A 1 95 ? -1.368 0.959 -0.474 1.00 98.38 95 ILE A O 1
ATOM 805 N N . GLN A 1 96 ? -3.430 0.321 -1.102 1.00 98.25 96 GLN A N 1
ATOM 806 C CA . GLN A 1 96 ? -3.247 0.664 -2.509 1.00 98.25 96 GLN A CA 1
ATOM 807 C C . GLN A 1 96 ? -3.072 2.178 -2.722 1.00 98.25 96 GLN A C 1
ATOM 809 O O . GLN A 1 96 ? -2.307 2.583 -3.600 1.00 98.25 96 GLN A O 1
ATOM 814 N N . ASP A 1 97 ? -3.678 3.022 -1.877 1.00 98.50 97 ASP A N 1
ATOM 815 C CA . ASP A 1 97 ? -3.421 4.467 -1.876 1.00 98.50 97 ASP A CA 1
ATOM 816 C C . ASP A 1 97 ? -1.944 4.768 -1.570 1.00 98.50 97 ASP A C 1
ATOM 818 O O . ASP A 1 97 ? -1.303 5.529 -2.303 1.00 98.50 97 ASP A O 1
ATOM 822 N N . PHE A 1 98 ? -1.344 4.112 -0.569 1.00 98.50 98 PHE A N 1
ATOM 823 C CA . PHE A 1 98 ? 0.094 4.245 -0.315 1.00 98.50 98 PHE A CA 1
ATOM 824 C C . PHE A 1 98 ? 0.944 3.747 -1.488 1.00 98.50 98 PHE A C 1
ATOM 826 O O . PHE A 1 98 ? 1.918 4.410 -1.847 1.00 98.50 98 PHE A O 1
ATOM 833 N N . MET A 1 99 ? 0.579 2.631 -2.127 1.00 98.44 99 MET A N 1
ATOM 834 C CA . MET A 1 99 ? 1.270 2.144 -3.331 1.00 98.44 99 MET A CA 1
ATOM 835 C C . MET A 1 99 ? 1.219 3.176 -4.464 1.00 98.44 99 MET A C 1
ATOM 837 O O . MET A 1 99 ? 2.239 3.457 -5.096 1.00 98.44 99 MET A O 1
ATOM 841 N N . HIS A 1 100 ? 0.058 3.795 -4.678 1.00 98.38 100 HIS A N 1
ATOM 842 C CA . HIS A 1 100 ? -0.115 4.848 -5.671 1.00 98.38 100 HIS A CA 1
ATOM 843 C C . HIS A 1 100 ? 0.771 6.063 -5.358 1.00 98.38 100 HIS A C 1
ATOM 845 O O . HIS A 1 100 ? 1.491 6.546 -6.235 1.00 98.38 100 HIS A O 1
ATOM 851 N N . HIS A 1 101 ? 0.781 6.533 -4.108 1.00 98.12 101 HIS A N 1
ATOM 852 C CA . HIS A 1 101 ? 1.611 7.666 -3.689 1.00 98.12 101 HIS A CA 1
ATOM 853 C C . HIS A 1 101 ? 3.108 7.363 -3.774 1.00 98.12 101 HIS A C 1
ATOM 855 O O . HIS A 1 101 ? 3.880 8.229 -4.179 1.00 98.12 101 HIS A O 1
ATOM 861 N N . ALA A 1 102 ? 3.536 6.148 -3.440 1.00 97.50 102 ALA A N 1
ATOM 862 C CA . ALA A 1 102 ? 4.941 5.766 -3.526 1.00 97.50 102 ALA A CA 1
ATOM 863 C C . ALA A 1 102 ? 5.478 5.829 -4.964 1.00 97.50 102 ALA A C 1
ATOM 865 O O . ALA A 1 102 ? 6.644 6.146 -5.165 1.00 97.50 102 ALA A O 1
ATOM 866 N N . VAL A 1 103 ? 4.622 5.584 -5.956 1.00 97.88 103 VAL A N 1
ATOM 867 C CA . VAL A 1 103 ? 4.969 5.720 -7.373 1.00 97.88 103 VAL A CA 1
ATOM 868 C C . VAL A 1 103 ? 4.960 7.185 -7.832 1.00 97.88 103 VAL A C 1
ATOM 870 O O . VAL A 1 103 ? 5.873 7.614 -8.537 1.00 97.88 103 VAL A O 1
ATOM 873 N N . HIS A 1 104 ? 3.940 7.958 -7.448 1.00 97.50 104 HIS A N 1
ATOM 874 C C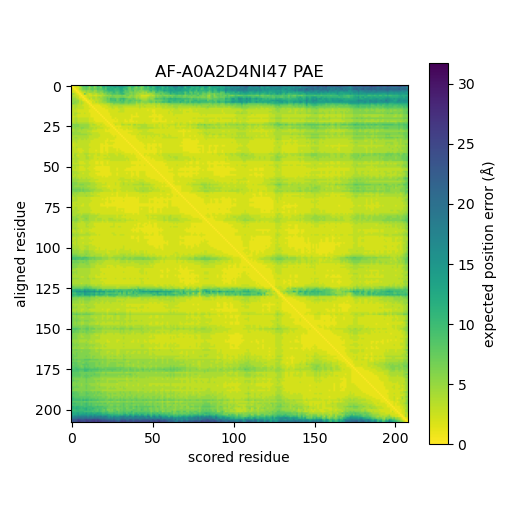A . HIS A 1 104 ? 3.666 9.267 -8.059 1.00 97.50 104 HIS A CA 1
ATOM 875 C C . HIS A 1 104 ? 4.247 10.467 -7.304 1.00 97.50 104 HIS A C 1
ATOM 877 O O . HIS A 1 104 ? 4.344 11.552 -7.879 1.00 97.50 104 HIS A O 1
ATOM 883 N N . LEU A 1 105 ? 4.621 10.320 -6.030 1.00 96.69 105 LEU A N 1
ATOM 884 C CA . LEU A 1 105 ? 5.223 11.420 -5.282 1.00 96.69 105 LEU A CA 1
ATOM 885 C C . LEU A 1 105 ? 6.605 11.781 -5.858 1.00 96.69 105 LEU A C 1
ATOM 887 O O . LEU A 1 105 ? 7.398 10.880 -6.147 1.00 96.69 105 LEU A O 1
ATOM 891 N N . PRO A 1 106 ? 6.951 13.081 -5.939 1.00 95.25 106 PRO A N 1
ATOM 892 C CA . PRO A 1 106 ? 8.297 13.499 -6.311 1.00 95.25 106 PRO A CA 1
ATOM 893 C C . PRO A 1 106 ? 9.333 12.864 -5.382 1.00 95.25 106 PRO A C 1
ATOM 895 O O . PRO A 1 106 ? 9.176 12.893 -4.158 1.00 95.25 106 PRO A O 1
ATOM 898 N N . ARG A 1 107 ? 10.433 12.341 -5.928 1.00 90.06 107 ARG A N 1
ATOM 899 C CA . ARG A 1 107 ? 11.439 11.577 -5.173 1.00 90.06 107 ARG A CA 1
ATOM 900 C C . ARG A 1 107 ? 12.131 12.418 -4.101 1.00 90.06 107 ARG A C 1
ATOM 902 O O . ARG A 1 107 ? 12.550 11.883 -3.077 1.00 90.06 107 ARG A O 1
ATOM 909 N N . LYS A 1 108 ? 12.209 13.736 -4.322 1.00 91.56 108 LYS A N 1
ATOM 910 C CA . LYS A 1 108 ? 12.724 14.732 -3.365 1.00 91.56 108 LYS A CA 1
ATOM 911 C C . LYS A 1 108 ? 11.754 15.037 -2.219 1.00 91.56 108 LYS A C 1
ATOM 913 O O . LYS A 1 108 ? 12.163 15.636 -1.229 1.00 91.56 108 LYS A O 1
ATOM 918 N N . SER A 1 109 ? 10.481 14.657 -2.339 1.00 94.19 109 SER A N 1
ATOM 919 C CA . SER A 1 109 ? 9.499 14.884 -1.285 1.00 94.19 109 SER A CA 1
ATOM 920 C C . SER A 1 109 ? 9.839 14.037 -0.056 1.00 94.19 109 SER A C 1
ATOM 922 O O . SER A 1 109 ? 9.998 12.819 -0.170 1.00 94.19 109 SER A O 1
ATOM 924 N N . PRO A 1 110 ? 9.875 14.621 1.151 1.00 92.69 110 PRO A N 1
ATOM 925 C CA . PRO A 1 110 ? 10.103 13.851 2.367 1.00 92.69 110 PRO A CA 1
ATOM 926 C C . PRO A 1 110 ? 8.921 12.916 2.696 1.00 92.69 110 PRO A C 1
ATOM 928 O O . PRO A 1 110 ? 9.066 12.026 3.536 1.00 92.69 110 PRO A O 1
ATOM 931 N N . LEU A 1 111 ? 7.761 13.076 2.042 1.00 95.19 111 LEU A N 1
ATOM 932 C CA . LEU A 1 111 ? 6.664 12.101 2.096 1.00 95.19 111 LEU A CA 1
ATOM 933 C C . LEU A 1 111 ? 7.005 10.811 1.353 1.00 95.19 111 LEU A C 1
ATOM 935 O O . LEU A 1 111 ? 6.675 9.737 1.843 1.00 95.19 111 LEU A O 1
ATOM 939 N N . HIS A 1 112 ? 7.700 10.894 0.216 1.00 95.12 112 HIS A N 1
ATOM 940 C CA . HIS A 1 112 ? 8.009 9.722 -0.604 1.00 95.12 112 HIS A CA 1
ATOM 941 C C . HIS A 1 112 ? 8.795 8.671 0.198 1.00 95.12 112 HIS A C 1
ATOM 943 O O . HIS A 1 112 ? 8.407 7.505 0.250 1.00 95.12 112 HIS A O 1
ATOM 949 N N . ALA A 1 113 ? 9.837 9.093 0.924 1.00 93.94 113 ALA A N 1
ATOM 950 C CA . ALA A 1 113 ? 10.619 8.196 1.779 1.00 93.94 113 ALA A CA 1
ATOM 951 C C . ALA A 1 113 ? 9.794 7.572 2.921 1.00 93.94 113 ALA A C 1
ATOM 953 O O . ALA A 1 113 ? 10.053 6.439 3.319 1.00 93.94 113 ALA A O 1
ATOM 954 N N . ARG A 1 114 ? 8.801 8.296 3.450 1.00 96.62 114 ARG A N 1
ATOM 955 C CA . ARG A 1 114 ? 7.926 7.813 4.526 1.00 96.62 114 ARG A CA 1
ATOM 956 C C . ARG A 1 114 ? 6.921 6.780 4.031 1.00 96.62 114 ARG A C 1
ATOM 958 O O . ARG A 1 114 ? 6.779 5.737 4.656 1.00 96.62 114 ARG A O 1
ATOM 965 N N . VAL A 1 115 ? 6.281 7.041 2.893 1.00 97.31 115 VAL A N 1
ATOM 966 C CA . VAL A 1 115 ? 5.346 6.095 2.267 1.00 97.31 115 VAL A CA 1
ATOM 967 C C . VAL A 1 115 ? 6.076 4.814 1.856 1.00 97.31 115 VAL A C 1
ATOM 969 O O . VAL A 1 115 ? 5.589 3.721 2.130 1.00 97.31 115 VAL A O 1
ATOM 972 N N . ARG A 1 116 ? 7.287 4.923 1.291 1.00 95.69 116 ARG A N 1
ATOM 973 C CA . ARG A 1 116 ? 8.125 3.746 1.012 1.00 95.69 116 ARG A CA 1
ATOM 974 C C . ARG A 1 116 ? 8.449 2.946 2.271 1.00 95.69 116 ARG A C 1
ATOM 976 O O . ARG A 1 116 ? 8.377 1.726 2.241 1.00 95.69 116 ARG A O 1
ATOM 983 N N . GLU A 1 117 ? 8.780 3.613 3.378 1.00 95.94 117 GLU A N 1
ATOM 984 C CA . GLU A 1 117 ? 9.054 2.931 4.648 1.00 95.94 117 GLU A CA 1
ATOM 985 C C . GLU A 1 117 ? 7.827 2.137 5.127 1.00 95.94 117 GLU A C 1
ATOM 987 O O . GLU A 1 117 ? 7.978 0.989 5.543 1.00 95.94 117 GLU A O 1
ATOM 992 N N . ILE A 1 118 ? 6.619 2.703 4.985 1.00 97.69 118 ILE A N 1
ATOM 993 C CA . ILE A 1 118 ? 5.361 2.006 5.292 1.00 97.69 118 ILE A CA 1
ATOM 994 C C . ILE A 1 118 ? 5.209 0.742 4.434 1.00 97.69 118 ILE A C 1
ATOM 996 O O . ILE A 1 118 ? 4.945 -0.331 4.972 1.00 97.69 118 ILE A O 1
ATOM 1000 N N . LEU A 1 119 ? 5.411 0.838 3.117 1.00 97.56 119 LEU A N 1
ATOM 1001 C CA . LEU A 1 119 ? 5.286 -0.310 2.207 1.00 97.56 119 LEU A CA 1
ATOM 1002 C C . LEU A 1 119 ? 6.366 -1.373 2.449 1.00 97.56 119 LEU A C 1
ATOM 1004 O O . LEU A 1 119 ? 6.061 -2.565 2.428 1.00 97.56 119 LEU A O 1
ATOM 1008 N N . SER A 1 120 ? 7.589 -0.954 2.791 1.00 95.44 120 SER A N 1
ATOM 1009 C CA . SER A 1 120 ? 8.696 -1.866 3.102 1.00 95.44 120 SER A CA 1
ATOM 1010 C C . SER A 1 120 ? 8.362 -2.816 4.253 1.00 95.44 120 SER A C 1
ATOM 1012 O O . SER A 1 120 ? 8.855 -3.943 4.301 1.00 95.44 120 SER A O 1
ATOM 1014 N N . TYR A 1 121 ? 7.497 -2.388 5.181 1.00 96.56 121 TYR A N 1
ATOM 1015 C CA . TYR A 1 121 ? 7.004 -3.246 6.248 1.00 96.56 121 TYR A CA 1
ATOM 1016 C C . TYR A 1 121 ? 6.216 -4.427 5.674 1.00 96.56 121 TYR A C 1
ATOM 1018 O O . TYR A 1 121 ? 6.496 -5.568 6.034 1.00 96.56 121 TYR A O 1
ATOM 1026 N N . PHE A 1 122 ? 5.282 -4.179 4.749 1.00 96.31 122 PHE A N 1
ATOM 1027 C CA . PHE A 1 122 ? 4.497 -5.231 4.099 1.00 96.31 122 PHE A CA 1
ATOM 1028 C C . PHE A 1 122 ? 5.391 -6.174 3.287 1.00 96.31 122 PHE A C 1
ATOM 1030 O O . PHE A 1 122 ? 5.270 -7.389 3.432 1.00 96.31 122 PHE A O 1
ATOM 1037 N N . HIS A 1 123 ? 6.351 -5.640 2.525 1.00 95.38 123 HIS A N 1
ATOM 1038 C CA . HIS A 1 123 ? 7.312 -6.459 1.771 1.00 95.38 123 HIS A CA 1
ATOM 1039 C C . HIS A 1 123 ? 8.145 -7.368 2.685 1.00 95.38 123 HIS A C 1
ATOM 1041 O O . HIS A 1 123 ? 8.321 -8.549 2.399 1.00 95.38 123 HIS A O 1
ATOM 1047 N N . LYS A 1 124 ? 8.592 -6.864 3.843 1.00 93.94 124 LYS A N 1
ATOM 1048 C CA . LYS A 1 124 ? 9.301 -7.674 4.851 1.00 93.94 124 LYS A CA 1
ATOM 1049 C C . LYS A 1 124 ? 8.406 -8.752 5.467 1.00 93.94 124 LYS A C 1
ATOM 1051 O O . LYS A 1 124 ? 8.880 -9.864 5.691 1.00 93.94 124 LYS A O 1
ATOM 1056 N N . GLN A 1 125 ? 7.133 -8.448 5.741 1.00 92.75 125 GLN A N 1
ATOM 1057 C CA . GLN A 1 125 ? 6.183 -9.438 6.270 1.00 92.75 125 GLN A CA 1
ATOM 1058 C C . GLN A 1 125 ? 5.818 -10.517 5.242 1.00 92.75 125 GLN A C 1
ATOM 1060 O O . GLN A 1 125 ? 5.457 -11.618 5.652 1.00 92.75 125 GLN A O 1
ATOM 1065 N N . ASN A 1 126 ? 5.956 -10.245 3.939 1.00 88.81 126 ASN A N 1
ATOM 1066 C CA . ASN A 1 126 ? 5.687 -11.227 2.885 1.00 88.81 126 ASN A CA 1
ATOM 1067 C C . ASN A 1 126 ? 6.484 -12.527 3.076 1.00 88.81 126 ASN A C 1
ATOM 1069 O O . ASN A 1 126 ? 5.978 -13.621 2.863 1.00 88.81 126 ASN A O 1
ATOM 1073 N N . LYS A 1 127 ? 7.713 -12.413 3.590 1.00 80.12 127 LYS A N 1
ATOM 1074 C CA . LYS A 1 127 ? 8.607 -13.557 3.825 1.00 80.12 127 LYS A CA 1
ATOM 1075 C C . LYS A 1 127 ? 8.206 -14.433 5.016 1.00 80.12 127 LYS A C 1
ATOM 1077 O O . LYS A 1 127 ? 8.750 -15.520 5.171 1.00 80.12 127 LYS A O 1
ATOM 1082 N N . SER A 1 128 ? 7.331 -13.951 5.899 1.00 79.12 128 SER A N 1
ATOM 1083 C CA . SER A 1 128 ? 7.056 -14.599 7.189 1.00 79.12 128 SER A CA 1
ATOM 1084 C C . SER A 1 128 ? 5.578 -14.833 7.478 1.00 79.12 128 SER A C 1
ATOM 1086 O O . SER A 1 128 ? 5.258 -15.611 8.378 1.00 79.12 128 SER A O 1
ATOM 1088 N N . ARG A 1 129 ? 4.658 -14.178 6.757 1.00 84.69 129 ARG A N 1
ATOM 1089 C CA . ARG A 1 129 ? 3.223 -14.242 7.048 1.00 84.69 129 ARG A CA 1
ATOM 1090 C C . ARG A 1 129 ? 2.402 -14.625 5.825 1.00 84.69 129 ARG A C 1
ATOM 1092 O O . ARG A 1 129 ? 2.446 -13.968 4.794 1.00 84.69 129 ARG A O 1
ATOM 1099 N N . GLN A 1 130 ? 1.556 -15.635 6.006 1.00 84.25 130 GLN A N 1
ATOM 1100 C CA . GLN A 1 130 ? 0.627 -16.105 4.979 1.00 84.25 130 GLN A CA 1
ATOM 1101 C C . GLN A 1 130 ? -0.384 -15.023 4.566 1.00 84.25 130 GLN A C 1
ATOM 1103 O O . GLN A 1 130 ? -0.868 -14.254 5.410 1.00 84.25 130 GLN A O 1
ATOM 1108 N N . GLY A 1 131 ? -0.726 -15.013 3.276 1.00 89.38 131 GLY A N 1
ATOM 1109 C CA . GLY A 1 131 ? -1.720 -14.130 2.654 1.00 89.38 131 GLY A CA 1
ATOM 1110 C C . GLY A 1 131 ? -1.202 -12.745 2.257 1.00 89.38 131 GLY A C 1
ATOM 1111 O O . GLY A 1 131 ? -1.883 -12.037 1.526 1.00 89.38 131 GLY A O 1
ATOM 1112 N N . VAL A 1 132 ? -0.004 -12.347 2.703 1.00 93.44 132 VAL A N 1
ATOM 1113 C CA . VAL A 1 132 ? 0.587 -11.058 2.300 1.00 93.44 132 VAL A CA 1
ATOM 1114 C C . VAL A 1 132 ? 0.918 -11.066 0.808 1.00 93.44 132 VAL A C 1
ATOM 1116 O O . VAL A 1 132 ? 0.647 -10.088 0.122 1.00 93.44 132 VAL A O 1
ATOM 1119 N N . GLU A 1 133 ? 1.434 -12.187 0.312 1.00 93.44 133 GLU A N 1
ATOM 1120 C CA . GLU A 1 133 ? 1.805 -12.397 -1.087 1.00 93.44 133 GLU A CA 1
ATOM 1121 C C . GLU A 1 133 ? 0.629 -12.141 -2.039 1.00 93.44 133 GLU A C 1
ATOM 1123 O O . GLU A 1 133 ? 0.727 -11.296 -2.927 1.00 93.44 133 GLU A O 1
ATOM 1128 N N . GLU A 1 134 ? -0.519 -12.774 -1.776 1.00 94.50 134 GLU A N 1
ATOM 1129 C CA . GLU A 1 134 ? -1.746 -12.608 -2.565 1.00 94.50 134 GLU A CA 1
ATOM 1130 C C . GLU A 1 134 ? -2.203 -11.144 -2.628 1.00 94.50 134 GLU A C 1
ATOM 1132 O O . GLU A 1 134 ? -2.577 -10.635 -3.689 1.00 94.50 134 GLU A O 1
ATOM 1137 N N . VAL A 1 135 ? -2.158 -10.444 -1.492 1.00 95.75 135 VAL A N 1
ATOM 1138 C CA . VAL A 1 135 ? -2.588 -9.044 -1.413 1.00 95.75 135 VAL A CA 1
ATOM 1139 C C . VAL A 1 135 ? -1.613 -8.126 -2.133 1.00 95.75 135 VAL A C 1
ATOM 1141 O O . VAL A 1 135 ? -2.047 -7.258 -2.889 1.00 95.75 135 VAL A O 1
ATOM 1144 N N . LEU A 1 136 ? -0.304 -8.323 -1.963 1.00 96.88 136 LEU A N 1
ATOM 1145 C CA . LEU A 1 136 ? 0.697 -7.561 -2.708 1.00 96.88 136 LEU A CA 1
ATOM 1146 C C . LEU A 1 136 ? 0.532 -7.774 -4.213 1.00 96.88 136 LEU A C 1
ATOM 1148 O O . LEU A 1 136 ? 0.514 -6.792 -4.955 1.00 96.88 136 LEU A O 1
ATOM 1152 N N . TYR A 1 137 ? 0.336 -9.019 -4.652 1.00 96.25 137 TYR A N 1
ATOM 1153 C CA . TYR A 1 137 ? 0.068 -9.339 -6.049 1.00 96.25 137 TYR A CA 1
ATOM 1154 C C . TYR A 1 137 ? -1.142 -8.569 -6.575 1.00 96.25 137 TYR A C 1
ATOM 1156 O O . TYR A 1 137 ? -1.003 -7.764 -7.497 1.00 96.25 137 TYR A O 1
ATOM 1164 N N . ARG A 1 138 ? -2.311 -8.722 -5.944 1.00 97.06 138 ARG A N 1
ATOM 1165 C CA . ARG A 1 138 ? -3.558 -8.086 -6.392 1.00 97.06 138 ARG A CA 1
ATOM 1166 C C . ARG A 1 138 ? -3.493 -6.559 -6.381 1.00 97.06 138 ARG A C 1
ATOM 1168 O O . ARG A 1 138 ? -3.950 -5.926 -7.332 1.00 97.06 138 ARG A O 1
ATOM 1175 N N . LEU A 1 139 ? -2.936 -5.953 -5.331 1.00 98.19 139 LEU A N 1
ATOM 1176 C CA . LEU A 1 139 ? -2.930 -4.495 -5.192 1.00 98.19 139 LEU A CA 1
ATOM 1177 C C . LEU A 1 139 ? -1.899 -3.809 -6.091 1.00 98.19 139 LEU A C 1
ATOM 1179 O O . LEU A 1 139 ? -2.161 -2.689 -6.539 1.00 98.19 139 LEU A O 1
ATOM 1183 N N . TYR A 1 140 ? -0.777 -4.464 -6.410 1.00 97.81 140 TYR A N 1
ATOM 1184 C CA . TYR A 1 140 ? 0.208 -3.904 -7.336 1.00 97.81 140 TYR A CA 1
ATOM 1185 C C . TYR A 1 140 ? -0.188 -4.016 -8.807 1.00 97.81 140 TYR A C 1
ATOM 1187 O O . TYR A 1 140 ? 0.231 -3.148 -9.577 1.00 97.81 140 TYR A O 1
ATOM 1195 N N . GLN A 1 141 ? -1.004 -5.006 -9.199 1.00 95.25 141 GLN A N 1
ATOM 1196 C CA . GLN A 1 141 ? -1.404 -5.239 -10.598 1.00 95.25 141 GLN A CA 1
ATOM 1197 C C . GLN A 1 141 ? -1.765 -3.955 -11.385 1.00 95.25 141 GLN A C 1
ATOM 1199 O O . GLN A 1 141 ? -1.140 -3.700 -12.416 1.00 95.25 141 GLN A O 1
ATOM 1204 N N . PRO A 1 142 ? -2.692 -3.085 -10.928 1.00 95.25 142 PRO A N 1
ATOM 1205 C CA . PRO A 1 142 ? -3.091 -1.901 -11.702 1.00 95.25 142 PRO A CA 1
ATOM 1206 C C . PRO A 1 142 ? -2.094 -0.727 -11.643 1.00 95.25 142 PRO A C 1
ATOM 1208 O O . PRO A 1 142 ? -2.228 0.251 -12.391 1.00 95.25 142 PRO A O 1
ATOM 1211 N N . ILE A 1 143 ? -1.107 -0.778 -10.744 1.00 97.69 143 ILE A N 1
ATOM 1212 C CA . ILE A 1 143 ? -0.211 0.348 -10.453 1.00 97.69 143 ILE A CA 1
ATOM 1213 C C . ILE A 1 143 ? 1.175 0.095 -11.027 1.00 97.69 143 ILE A C 1
ATOM 1215 O O . ILE A 1 143 ? 1.652 0.881 -11.846 1.00 97.69 143 ILE A O 1
ATOM 1219 N N . LEU A 1 144 ? 1.823 -0.985 -10.595 1.00 97.19 144 LEU A N 1
ATOM 1220 C CA . LEU A 1 144 ? 3.259 -1.170 -10.764 1.00 97.19 144 LEU A CA 1
ATOM 1221 C C . LEU A 1 144 ? 3.640 -1.326 -12.236 1.00 97.19 144 LEU A C 1
ATOM 1223 O O . LEU A 1 144 ? 4.464 -0.571 -12.746 1.00 97.19 144 LEU A O 1
ATOM 1227 N N . TRP A 1 145 ? 2.976 -2.243 -12.939 1.00 95.62 145 TRP A N 1
ATOM 1228 C CA . TRP A 1 145 ? 3.292 -2.572 -14.332 1.00 95.62 145 TRP A CA 1
ATOM 1229 C C . TRP A 1 145 ? 3.037 -1.401 -15.283 1.00 95.62 145 TRP A C 1
ATOM 1231 O O . TRP A 1 145 ? 3.800 -1.165 -16.218 1.00 95.62 145 TRP A O 1
ATOM 1241 N N . ARG A 1 146 ? 1.994 -0.608 -15.011 1.00 96.69 146 ARG A N 1
ATOM 1242 C CA . ARG A 1 146 ? 1.716 0.627 -15.752 1.00 96.69 146 ARG A CA 1
ATOM 1243 C C . ARG A 1 146 ? 2.764 1.701 -15.460 1.00 96.69 146 ARG A C 1
ATOM 1245 O O . ARG A 1 146 ? 3.182 2.412 -16.370 1.00 96.69 146 ARG A O 1
ATOM 1252 N N . ALA A 1 147 ? 3.187 1.820 -14.204 1.00 97.38 147 ALA A N 1
ATOM 1253 C CA . ALA A 1 147 ? 4.149 2.825 -13.777 1.00 97.38 147 ALA A CA 1
ATOM 1254 C C . ALA A 1 147 ? 5.567 2.561 -14.299 1.00 97.38 147 ALA A C 1
ATOM 1256 O O . ALA A 1 147 ? 6.238 3.511 -14.696 1.00 97.38 147 ALA A O 1
ATOM 1257 N N . LEU A 1 148 ? 5.987 1.295 -14.391 1.00 96.25 148 LEU A N 1
ATOM 1258 C CA . LEU A 1 148 ? 7.250 0.889 -15.024 1.00 96.25 148 LEU A CA 1
ATOM 1259 C C . LEU A 1 148 ? 7.338 1.328 -16.494 1.00 96.25 148 LEU A C 1
ATOM 1261 O O . LEU A 1 148 ? 8.425 1.584 -16.995 1.00 96.25 148 LEU A O 1
ATOM 1265 N N . LYS A 1 149 ? 6.194 1.498 -17.168 1.00 95.31 149 LYS A N 1
ATOM 1266 C CA . LYS A 1 149 ? 6.090 1.893 -18.584 1.00 95.31 149 LYS A CA 1
ATOM 1267 C C . LYS A 1 149 ? 5.636 3.347 -18.772 1.00 95.31 149 LYS A C 1
ATOM 1269 O O . LYS A 1 149 ? 5.277 3.759 -19.874 1.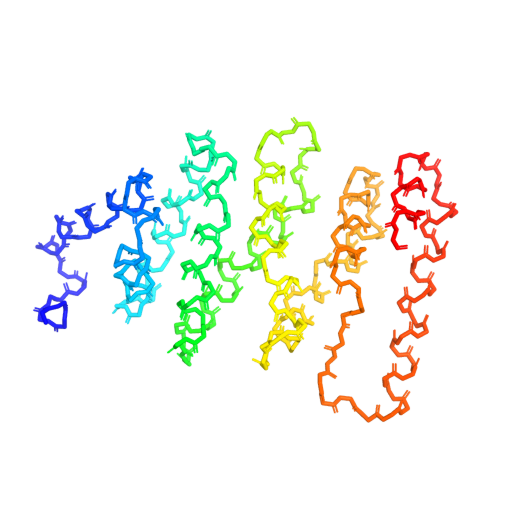00 95.31 149 LYS A O 1
ATOM 1274 N N . ALA A 1 150 ? 5.617 4.146 -17.703 1.00 96.81 150 ALA A N 1
ATOM 1275 C CA . ALA A 1 150 ? 5.144 5.525 -17.755 1.00 96.81 150 ALA A CA 1
ATOM 1276 C C . ALA A 1 150 ? 6.063 6.425 -18.598 1.00 96.81 150 ALA A C 1
ATOM 1278 O O . ALA A 1 150 ? 7.280 6.264 -18.622 1.00 96.81 150 ALA A O 1
ATOM 1279 N N . ARG A 1 151 ? 5.503 7.464 -19.233 1.00 95.69 151 ARG A N 1
ATOM 1280 C CA . ARG A 1 151 ? 6.306 8.459 -19.977 1.00 95.69 151 ARG A CA 1
ATOM 1281 C C . ARG A 1 151 ? 7.278 9.226 -19.072 1.00 95.69 151 ARG A C 1
ATOM 1283 O O . ARG A 1 151 ? 8.381 9.563 -19.494 1.00 95.69 151 ARG A O 1
ATOM 1290 N N . ASN A 1 152 ? 6.877 9.485 -17.829 1.00 96.19 152 ASN A N 1
ATOM 1291 C CA . ASN A 1 152 ? 7.684 10.199 -16.843 1.00 96.19 152 ASN A CA 1
ATOM 1292 C C . ASN A 1 152 ? 8.741 9.262 -16.229 1.00 96.19 152 ASN A C 1
ATOM 1294 O O . ASN A 1 152 ? 8.397 8.248 -15.623 1.00 96.19 152 ASN A O 1
ATOM 1298 N N . SER A 1 153 ? 10.020 9.621 -16.354 1.00 95.31 153 SER A N 1
ATOM 1299 C CA . SER A 1 153 ? 11.144 8.818 -15.859 1.00 95.31 153 SER A CA 1
ATOM 1300 C C . SER A 1 153 ? 11.250 8.762 -14.333 1.00 95.31 153 SER A C 1
ATOM 1302 O O . SER A 1 153 ? 11.753 7.778 -13.793 1.00 95.31 153 SER A O 1
ATOM 1304 N N . GLU A 1 154 ? 10.753 9.763 -13.605 1.00 95.38 154 GLU A N 1
ATOM 1305 C CA . GLU A 1 154 ? 10.699 9.724 -12.141 1.00 95.38 154 GLU A CA 1
ATOM 1306 C C . GLU A 1 154 ? 9.672 8.691 -11.664 1.00 95.38 154 GLU A C 1
ATOM 1308 O O . GLU A 1 154 ? 9.988 7.885 -10.792 1.00 95.38 154 GLU A O 1
ATOM 1313 N N . ILE A 1 155 ? 8.502 8.630 -12.315 1.00 97.25 155 ILE A N 1
ATOM 1314 C CA . ILE A 1 155 ? 7.483 7.597 -12.059 1.00 97.25 155 ILE A CA 1
ATOM 1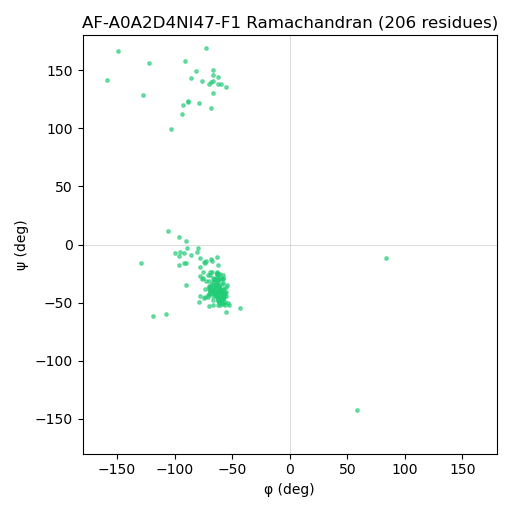315 C C . ILE A 1 155 ? 8.059 6.202 -12.322 1.00 97.25 155 ILE A C 1
ATOM 1317 O O . ILE A 1 155 ? 7.948 5.332 -11.459 1.00 97.25 155 ILE A O 1
ATOM 1321 N N . ARG A 1 156 ? 8.731 5.999 -13.467 1.00 96.56 156 ARG A N 1
ATOM 1322 C CA . ARG A 1 156 ? 9.391 4.717 -13.773 1.00 96.56 156 ARG A CA 1
ATOM 1323 C C . ARG A 1 156 ? 10.449 4.359 -12.734 1.00 96.56 156 ARG A C 1
ATOM 1325 O O . ARG A 1 156 ? 10.474 3.235 -12.253 1.00 96.56 156 ARG A O 1
ATOM 1332 N N . SER A 1 157 ? 11.278 5.322 -12.327 1.00 94.94 157 SER A N 1
ATOM 1333 C CA . SER A 1 157 ? 12.313 5.108 -11.304 1.00 94.94 157 SER A CA 1
ATOM 1334 C C . SER A 1 157 ? 11.726 4.755 -9.935 1.00 94.94 157 SER A C 1
ATOM 1336 O O . SER A 1 157 ? 12.277 3.917 -9.229 1.00 94.94 157 SER A O 1
ATOM 1338 N N . ASN A 1 158 ? 10.627 5.393 -9.532 1.00 96.38 158 ASN A N 1
ATOM 1339 C CA . ASN A 1 158 ? 9.956 5.084 -8.270 1.00 96.38 158 ASN A CA 1
ATOM 1340 C C . ASN A 1 158 ? 9.304 3.694 -8.316 1.00 96.38 158 ASN A C 1
ATOM 1342 O O . ASN A 1 158 ? 9.413 2.932 -7.356 1.00 96.38 158 ASN A O 1
ATOM 1346 N N . ALA A 1 159 ? 8.674 3.347 -9.443 1.00 96.81 159 ALA A N 1
ATOM 1347 C CA . ALA A 1 159 ? 8.106 2.024 -9.677 1.00 96.81 159 ALA A CA 1
ATOM 1348 C C . ALA A 1 159 ? 9.182 0.932 -9.665 1.00 96.81 159 ALA A C 1
ATOM 1350 O O . ALA A 1 159 ? 9.006 -0.067 -8.980 1.00 96.81 159 ALA A O 1
ATOM 1351 N N . ALA A 1 160 ? 10.316 1.155 -10.333 1.00 95.38 160 ALA A N 1
ATOM 1352 C CA . ALA A 1 160 ? 11.465 0.252 -10.323 1.00 95.38 160 ALA A CA 1
ATOM 1353 C C . ALA A 1 160 ? 11.956 -0.032 -8.899 1.00 95.38 160 ALA A C 1
ATOM 1355 O O . ALA A 1 160 ? 12.183 -1.181 -8.535 1.00 95.38 160 ALA A O 1
ATOM 1356 N N . LEU A 1 161 ? 12.051 1.004 -8.063 1.00 93.69 161 LEU A N 1
ATOM 1357 C CA . LEU A 1 161 ? 12.496 0.861 -6.680 1.00 93.69 161 LEU A CA 1
ATOM 1358 C C . LEU A 1 161 ? 11.512 0.051 -5.826 1.00 93.69 161 LEU A C 1
ATOM 1360 O O . LEU A 1 161 ? 11.927 -0.811 -5.064 1.00 93.69 161 LEU A O 1
ATOM 1364 N N . LEU A 1 162 ? 10.207 0.299 -5.972 1.00 94.81 162 LEU A N 1
ATOM 1365 C CA . LEU A 1 162 ? 9.184 -0.503 -5.292 1.00 94.81 162 LEU A CA 1
ATOM 1366 C C . LEU A 1 162 ? 9.150 -1.942 -5.793 1.00 94.81 162 LEU A C 1
ATOM 1368 O O . LEU A 1 162 ? 8.928 -2.850 -5.000 1.00 94.81 162 LEU A O 1
ATOM 1372 N N . PHE A 1 163 ? 9.334 -2.137 -7.098 1.00 95.56 163 PHE A N 1
ATOM 1373 C CA . PHE A 1 163 ? 9.370 -3.460 -7.697 1.00 95.56 163 PHE A CA 1
ATOM 1374 C C . PHE A 1 163 ? 10.538 -4.267 -7.132 1.00 95.56 163 PHE A C 1
ATOM 1376 O O . PHE A 1 163 ? 10.320 -5.380 -6.676 1.00 95.56 163 PHE A O 1
ATOM 1383 N N . SER A 1 164 ? 11.721 -3.656 -7.057 1.00 92.50 164 SER A N 1
ATOM 1384 C CA . SER A 1 164 ? 12.922 -4.223 -6.429 1.00 92.50 164 SER A CA 1
ATOM 1385 C C . SER A 1 164 ? 12.657 -4.670 -4.987 1.00 92.50 164 SER A C 1
ATOM 1387 O O . SER A 1 164 ? 12.922 -5.809 -4.618 1.00 92.50 164 SER A O 1
ATOM 1389 N N . ASP A 1 165 ? 12.057 -3.790 -4.175 1.00 91.81 165 ASP A N 1
ATOM 1390 C CA . ASP A 1 165 ? 11.760 -4.068 -2.763 1.00 91.81 165 ASP A CA 1
ATOM 1391 C C . ASP A 1 165 ? 10.731 -5.210 -2.584 1.00 91.81 165 ASP A C 1
ATOM 1393 O O . ASP A 1 165 ? 10.748 -5.918 -1.571 1.00 91.81 165 ASP A O 1
ATOM 1397 N N . ALA A 1 166 ? 9.824 -5.380 -3.551 1.00 93.81 166 ALA A N 1
ATOM 1398 C CA . ALA A 1 166 ? 8.718 -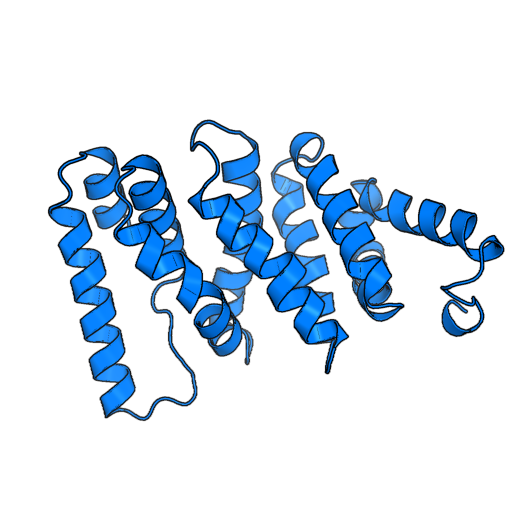6.336 -3.512 1.00 93.81 166 ALA A CA 1
ATOM 1399 C C . ALA A 1 166 ? 8.974 -7.631 -4.301 1.00 93.81 166 ALA A C 1
ATOM 1401 O O . ALA A 1 166 ? 8.143 -8.537 -4.239 1.00 93.81 166 ALA A O 1
ATOM 1402 N N . PHE A 1 167 ? 10.072 -7.718 -5.054 1.00 92.69 167 PHE A N 1
ATOM 1403 C CA . PHE A 1 167 ? 10.345 -8.835 -5.950 1.00 92.69 167 PHE A CA 1
ATOM 1404 C C . PHE A 1 167 ? 10.615 -10.142 -5.172 1.00 92.69 167 PHE A C 1
ATOM 1406 O O . PHE A 1 167 ? 11.343 -10.130 -4.171 1.00 92.69 167 PHE A O 1
ATOM 1413 N N . PRO A 1 168 ? 10.100 -11.294 -5.641 1.00 93.69 168 PRO A N 1
ATOM 1414 C CA . PRO A 1 168 ? 9.112 -11.453 -6.712 1.00 93.69 168 PRO A CA 1
ATOM 1415 C C . PRO A 1 168 ? 7.675 -11.215 -6.209 1.00 93.69 168 PRO A C 1
ATOM 1417 O O . PRO A 1 168 ? 7.345 -11.520 -5.062 1.00 93.69 168 PRO A O 1
ATOM 1420 N N . ILE A 1 169 ? 6.797 -10.708 -7.082 1.00 94.31 169 ILE A N 1
ATOM 1421 C CA . ILE A 1 169 ? 5.380 -10.459 -6.757 1.00 94.31 169 ILE A CA 1
ATOM 1422 C C . ILE A 1 169 ? 4.519 -11.563 -7.379 1.00 94.31 169 ILE A C 1
ATOM 1424 O O . ILE A 1 169 ? 4.221 -11.506 -8.568 1.00 94.31 169 ILE A O 1
ATOM 1428 N N . LEU A 1 170 ? 4.110 -12.567 -6.610 1.00 92.94 170 LEU A N 1
ATOM 1429 C CA . LEU A 1 170 ? 3.494 -13.786 -7.150 1.00 92.94 170 LEU A CA 1
ATOM 1430 C C . LEU A 1 170 ? 2.095 -14.024 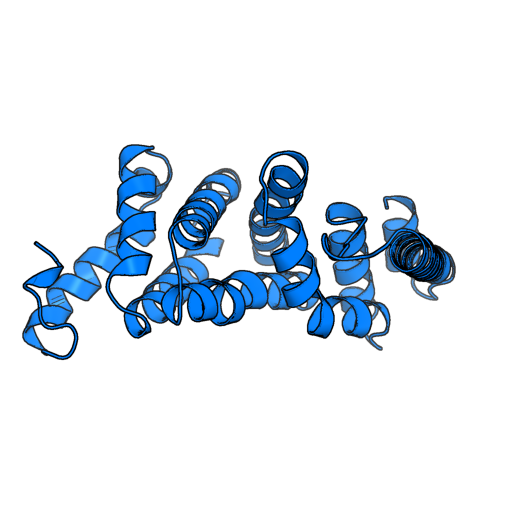-6.576 1.00 92.94 170 LEU A C 1
ATOM 1432 O O . LEU A 1 170 ? 1.775 -13.538 -5.498 1.00 92.94 170 LEU A O 1
ATOM 1436 N N . ASP A 1 171 ? 1.251 -14.761 -7.298 1.00 93.38 171 ASP A N 1
ATOM 1437 C CA . ASP A 1 171 ? 0.004 -15.287 -6.741 1.00 93.38 171 ASP A CA 1
ATOM 1438 C C . ASP A 1 171 ? 0.302 -16.657 -6.108 1.00 93.38 171 ASP A C 1
ATOM 1440 O O . ASP A 1 171 ? 0.772 -17.556 -6.816 1.00 93.38 171 ASP A O 1
ATOM 1444 N N . PRO A 1 172 ? 0.008 -16.872 -4.810 1.00 92.00 172 PRO A N 1
ATOM 1445 C CA . PRO A 1 172 ? 0.270 -18.153 -4.152 1.00 92.00 172 PRO A CA 1
ATOM 1446 C C . PRO A 1 172 ? -0.539 -19.320 -4.740 1.00 92.00 172 PRO A C 1
ATOM 1448 O O . PRO A 1 172 ? -0.284 -20.477 -4.410 1.00 92.00 172 PRO A O 1
ATOM 1451 N N . ARG A 1 173 ? -1.531 -19.042 -5.594 1.00 92.81 173 ARG A N 1
ATOM 1452 C CA . ARG A 1 173 ? -2.370 -20.047 -6.262 1.00 92.81 173 ARG A CA 1
ATOM 1453 C C . ARG A 1 173 ? -1.797 -20.517 -7.598 1.00 92.81 173 ARG A C 1
ATOM 1455 O O . ARG A 1 173 ? -2.398 -21.391 -8.225 1.00 92.81 173 ARG A O 1
ATOM 1462 N N . PHE A 1 174 ? -0.677 -19.958 -8.058 1.00 93.75 174 PHE A N 1
ATOM 1463 C CA . PHE A 1 174 ? -0.065 -20.403 -9.304 1.00 93.75 174 PHE A CA 1
ATOM 1464 C C . PHE A 1 174 ? 0.367 -21.865 -9.238 1.00 93.75 174 PHE A C 1
ATOM 1466 O O . PHE A 1 174 ? 0.964 -22.336 -8.269 1.00 93.75 174 PHE A O 1
ATOM 1473 N N . ASN A 1 175 ? 0.104 -22.585 -10.329 1.00 96.00 175 ASN A N 1
ATOM 1474 C CA . ASN A 1 175 ? 0.782 -23.848 -10.569 1.00 96.00 175 ASN A CA 1
ATOM 1475 C C . ASN A 1 175 ? 2.242 -23.575 -10.971 1.00 96.00 175 ASN A C 1
ATOM 1477 O O . ASN A 1 175 ? 2.631 -22.450 -11.285 1.00 96.00 175 ASN A O 1
ATOM 1481 N N . ARG A 1 176 ? 3.058 -24.630 -11.004 1.00 94.94 176 ARG A N 1
ATOM 1482 C CA . ARG A 1 176 ? 4.485 -24.519 -11.322 1.00 94.94 176 ARG A CA 1
ATOM 1483 C C . ARG A 1 176 ? 4.767 -23.830 -12.664 1.00 94.94 176 ARG A C 1
ATOM 1485 O O . ARG A 1 176 ? 5.701 -23.043 -12.744 1.00 94.94 176 ARG A O 1
ATOM 1492 N N . GLN A 1 177 ? 3.984 -24.123 -13.700 1.00 96.44 177 GLN A N 1
ATOM 1493 C CA . GLN A 1 177 ? 4.213 -23.561 -15.034 1.00 96.44 177 GLN A CA 1
ATOM 1494 C C . GLN A 1 177 ? 3.894 -22.065 -15.074 1.00 96.44 177 GLN A C 1
ATOM 1496 O O . GLN A 1 177 ? 4.643 -21.293 -15.665 1.00 96.44 177 GLN A O 1
ATOM 1501 N N . ASP A 1 178 ? 2.797 -21.650 -14.443 1.00 96.69 178 ASP A N 1
ATOM 1502 C CA . ASP A 1 178 ? 2.403 -20.242 -14.383 1.00 96.69 178 ASP A CA 1
ATOM 1503 C C . ASP A 1 178 ? 3.358 -19.437 -13.500 1.00 96.69 178 ASP A C 1
ATOM 1505 O O . ASP A 1 178 ? 3.732 -18.322 -13.859 1.00 96.69 178 ASP A O 1
ATOM 1509 N N . LEU A 1 179 ? 3.840 -20.039 -12.409 1.00 94.88 179 LEU A N 1
ATOM 1510 C CA . LEU A 1 179 ? 4.889 -19.472 -11.568 1.00 94.88 179 LEU A CA 1
ATOM 1511 C C . LEU A 1 179 ? 6.174 -19.206 -12.370 1.00 94.88 179 LEU A C 1
ATOM 1513 O O . LEU A 1 179 ? 6.701 -18.098 -12.331 1.00 94.88 179 LEU A O 1
ATOM 1517 N N . GLU A 1 180 ? 6.668 -20.204 -13.110 1.00 96.19 180 GLU A N 1
ATOM 1518 C CA . GLU A 1 180 ? 7.880 -20.077 -13.934 1.00 96.19 180 GLU A CA 1
ATOM 1519 C C . GLU A 1 180 ? 7.715 -18.988 -15.012 1.00 96.19 180 GLU A C 1
ATOM 1521 O O . GLU A 1 180 ? 8.611 -18.161 -15.198 1.00 96.19 180 GLU A O 1
ATOM 1526 N N . LYS A 1 181 ? 6.549 -18.921 -15.671 1.00 97.31 181 LYS A N 1
ATOM 1527 C CA . LYS A 1 181 ? 6.239 -17.871 -16.658 1.00 97.31 181 LYS A CA 1
ATOM 1528 C C . LYS A 1 181 ? 6.199 -16.478 -16.039 1.00 97.31 181 LYS A C 1
ATOM 1530 O O . LYS A 1 181 ? 6.730 -15.539 -16.628 1.00 97.31 181 LYS A O 1
ATOM 1535 N N . GLU A 1 182 ? 5.567 -16.329 -14.878 1.00 96.19 182 GLU A N 1
ATOM 1536 C CA . GLU A 1 182 ? 5.432 -15.028 -14.223 1.00 96.19 182 GLU A CA 1
ATOM 1537 C C . GLU A 1 182 ? 6.780 -14.521 -13.701 1.00 96.19 182 GLU A C 1
ATOM 1539 O O . GLU A 1 182 ? 7.095 -13.342 -13.861 1.00 96.19 182 GLU A O 1
ATOM 1544 N N . ILE A 1 183 ? 7.612 -15.410 -13.151 1.00 95.81 183 ILE A N 1
ATOM 1545 C CA . ILE A 1 183 ? 8.986 -15.074 -12.766 1.00 95.81 183 ILE A CA 1
ATOM 1546 C C . ILE A 1 183 ? 9.787 -14.609 -13.987 1.00 95.81 183 ILE A C 1
ATOM 1548 O O . ILE A 1 183 ? 10.435 -13.566 -13.915 1.00 95.81 183 ILE A O 1
ATOM 1552 N N . GLN A 1 184 ? 9.714 -15.327 -15.115 1.00 97.12 184 GLN A N 1
ATOM 1553 C CA . GLN A 1 184 ? 10.410 -14.919 -16.338 1.00 97.12 184 GLN A CA 1
ATOM 1554 C C . GLN A 1 184 ? 9.935 -13.543 -16.821 1.00 97.12 184 GLN A C 1
ATOM 1556 O O . GLN A 1 184 ? 10.759 -12.668 -17.067 1.00 97.12 184 GLN A O 1
ATOM 1561 N N . ARG A 1 185 ? 8.617 -13.309 -16.859 1.00 96.88 185 ARG A N 1
ATOM 1562 C CA . ARG A 1 185 ? 8.043 -12.005 -17.223 1.00 96.88 185 ARG A CA 1
ATOM 1563 C C . ARG A 1 185 ? 8.574 -10.884 -16.325 1.00 96.88 185 ARG A C 1
ATOM 1565 O O . ARG A 1 185 ? 8.855 -9.790 -16.805 1.00 96.88 185 ARG A O 1
ATOM 1572 N N . GLN A 1 186 ? 8.690 -11.130 -15.021 1.00 95.88 186 GLN A N 1
ATOM 1573 C CA . GLN A 1 186 ? 9.207 -10.146 -14.070 1.00 95.88 186 GLN A CA 1
ATOM 1574 C C . GLN A 1 186 ? 10.706 -9.886 -14.244 1.00 95.88 186 GLN A C 1
ATOM 1576 O O . GLN A 1 186 ? 11.119 -8.731 -14.147 1.00 95.88 186 GLN A O 1
ATOM 1581 N N . PHE A 1 187 ? 11.501 -10.909 -14.565 1.00 94.94 187 PHE A N 1
ATOM 1582 C CA . PHE A 1 187 ? 12.894 -10.715 -14.968 1.00 94.94 187 PHE A CA 1
ATOM 1583 C C . PHE A 1 187 ? 13.010 -9.880 -16.242 1.00 94.94 187 PHE A C 1
ATOM 1585 O O . PHE A 1 187 ? 13.829 -8.968 -16.279 1.00 94.94 187 PHE A O 1
ATOM 1592 N N . ASP A 1 188 ? 12.171 -10.123 -17.249 1.00 95.56 188 ASP A N 1
ATOM 1593 C CA . ASP A 1 188 ? 12.182 -9.339 -18.488 1.00 95.56 188 ASP A CA 1
ATOM 1594 C C . ASP A 1 188 ? 11.890 -7.850 -18.215 1.00 95.56 188 ASP A C 1
ATOM 1596 O O . ASP A 1 188 ? 12.538 -6.974 -18.789 1.00 95.56 188 ASP A O 1
ATOM 1600 N N . GLU A 1 189 ? 10.973 -7.540 -17.288 1.00 95.06 189 GLU A N 1
ATOM 1601 C CA . GLU A 1 189 ? 10.721 -6.159 -16.847 1.00 95.06 189 GLU A CA 1
ATOM 1602 C C . GLU A 1 189 ? 11.930 -5.560 -16.101 1.00 95.06 189 GLU A C 1
ATOM 1604 O O . GLU A 1 189 ? 12.250 -4.391 -16.313 1.00 95.06 189 GLU A O 1
ATOM 1609 N N . LEU A 1 190 ? 12.635 -6.336 -15.263 1.00 92.31 190 LEU A N 1
ATOM 1610 C CA . LEU A 1 190 ? 13.874 -5.882 -14.612 1.00 92.31 190 LEU A CA 1
ATOM 1611 C C . LEU A 1 190 ? 14.986 -5.603 -15.630 1.00 92.31 190 LEU A C 1
ATOM 1613 O O . LEU A 1 190 ? 15.642 -4.565 -15.549 1.00 92.31 190 LEU A O 1
ATOM 1617 N N . PHE A 1 191 ? 15.170 -6.479 -16.618 1.00 91.94 191 PHE A N 1
ATOM 1618 C CA . PHE A 1 191 ? 16.148 -6.274 -17.686 1.00 91.94 191 PHE A CA 1
ATOM 1619 C C . PHE A 1 191 ? 15.805 -5.054 -18.541 1.00 91.94 191 PHE A C 1
ATOM 1621 O O . PHE A 1 191 ? 16.688 -4.248 -18.822 1.00 91.94 191 PHE A O 1
ATOM 1628 N N . ALA A 1 192 ? 14.527 -4.842 -18.868 1.00 92.44 192 ALA A N 1
ATOM 1629 C CA . ALA A 1 192 ? 14.093 -3.663 -19.614 1.00 92.44 192 ALA A CA 1
ATOM 1630 C C . ALA A 1 192 ? 14.422 -2.339 -18.893 1.00 92.44 192 ALA A C 1
ATOM 1632 O O . ALA A 1 192 ? 14.674 -1.327 -19.548 1.00 92.44 192 ALA A O 1
ATOM 1633 N N . LEU A 1 193 ? 14.467 -2.325 -17.552 1.00 92.69 193 LEU A N 1
ATOM 1634 C CA . LEU A 1 193 ? 14.886 -1.142 -16.790 1.00 92.69 193 LEU A CA 1
ATOM 1635 C C . LEU A 1 193 ? 16.364 -0.795 -16.994 1.00 92.69 193 LEU A C 1
ATOM 1637 O O . LEU A 1 193 ? 16.721 0.382 -16.905 1.00 92.69 193 LEU A O 1
ATOM 1641 N N . LEU A 1 194 ? 17.221 -1.782 -17.272 1.00 91.56 194 LEU A N 1
ATOM 1642 C CA . LEU A 1 194 ? 18.646 -1.560 -17.537 1.00 91.56 194 LEU A CA 1
ATOM 1643 C C . LEU A 1 194 ? 18.874 -0.808 -18.853 1.00 91.56 194 LEU A C 1
ATOM 1645 O O . LEU A 1 194 ? 19.869 -0.095 -18.973 1.00 91.56 194 LEU A O 1
ATOM 1649 N N . ASP A 1 195 ? 17.922 -0.888 -19.780 1.00 92.94 195 ASP A N 1
ATOM 1650 C CA . ASP A 1 195 ? 17.949 -0.197 -21.071 1.00 92.94 195 ASP A CA 1
ATOM 1651 C C . ASP A 1 195 ? 17.173 1.137 -21.063 1.00 92.94 195 ASP A C 1
ATOM 1653 O O . ASP A 1 195 ? 17.024 1.785 -22.102 1.00 92.94 195 ASP A O 1
ATOM 1657 N N . ASP A 1 196 ? 16.685 1.598 -19.901 1.00 95.50 196 ASP A N 1
ATOM 1658 C CA . ASP A 1 196 ? 15.915 2.844 -19.814 1.00 95.50 196 ASP A CA 1
ATOM 1659 C C . ASP A 1 196 ? 16.735 4.053 -20.313 1.00 95.50 196 ASP A C 1
ATOM 1661 O O . ASP A 1 196 ? 17.906 4.195 -19.947 1.00 95.50 196 ASP A O 1
ATOM 1665 N N . PRO A 1 197 ? 16.161 4.997 -21.085 1.00 93.69 197 PRO A N 1
ATOM 1666 C CA . PRO A 1 197 ? 16.893 6.179 -21.548 1.00 93.69 197 PRO A CA 1
ATOM 1667 C C . PRO A 1 197 ? 17.425 7.058 -20.403 1.00 93.69 197 PRO A C 1
ATOM 1669 O O . PRO A 1 197 ? 18.472 7.699 -20.549 1.00 93.69 197 PRO A O 1
ATOM 1672 N N . GLN A 1 198 ? 16.760 7.075 -19.244 1.00 94.75 198 GLN A N 1
ATOM 1673 C CA . GLN A 1 198 ? 17.144 7.886 -18.095 1.00 94.75 198 GLN A CA 1
ATOM 1674 C C . GLN A 1 198 ? 18.148 7.146 -17.185 1.00 94.75 198 GLN A C 1
ATOM 1676 O O . GLN A 1 198 ? 17.808 6.117 -16.598 1.00 94.75 198 GLN A O 1
ATOM 1681 N N . PRO A 1 199 ? 19.348 7.713 -16.926 1.00 90.94 199 PRO A N 1
ATOM 1682 C CA . PRO A 1 199 ? 20.370 7.066 -16.093 1.00 90.94 199 PRO A CA 1
ATOM 1683 C C . PRO A 1 199 ? 19.912 6.669 -14.684 1.00 90.94 199 PRO A C 1
ATOM 1685 O O . PRO A 1 199 ? 20.322 5.631 -14.175 1.00 90.94 199 PRO A O 1
ATOM 1688 N N . LEU A 1 200 ? 19.057 7.481 -14.052 1.00 86.44 200 LEU A N 1
ATOM 1689 C CA . LEU A 1 200 ? 18.537 7.208 -12.707 1.00 86.44 200 LEU A CA 1
ATOM 1690 C C . LEU A 1 200 ? 17.619 5.978 -12.668 1.00 86.44 200 LEU A C 1
ATOM 1692 O O . LEU A 1 200 ? 17.580 5.263 -11.667 1.00 86.44 200 LEU A O 1
ATOM 1696 N N . THR A 1 201 ? 16.864 5.745 -13.741 1.00 87.56 201 THR A N 1
ATOM 1697 C CA . THR A 1 201 ? 15.989 4.576 -13.852 1.00 87.56 201 THR A CA 1
ATOM 1698 C C . THR A 1 201 ? 16.835 3.322 -14.035 1.00 87.56 201 THR A C 1
ATOM 1700 O O . THR A 1 201 ? 16.663 2.376 -13.269 1.00 87.56 201 THR A O 1
ATOM 1703 N N . ARG A 1 202 ? 17.848 3.379 -14.913 1.00 89.94 202 ARG A N 1
ATOM 1704 C CA . ARG A 1 202 ? 18.826 2.292 -15.089 1.00 89.94 202 ARG A CA 1
ATOM 1705 C C . ARG A 1 202 ? 19.534 1.918 -13.795 1.00 89.94 202 ARG A C 1
ATOM 1707 O O . ARG A 1 202 ? 19.574 0.751 -13.430 1.00 89.94 202 ARG A O 1
ATOM 1714 N N . SER A 1 203 ? 20.066 2.904 -13.066 1.00 86.12 203 SER A N 1
ATOM 1715 C CA . SER A 1 203 ? 20.778 2.631 -11.812 1.00 86.12 203 SER A CA 1
ATOM 1716 C C . SER A 1 203 ? 19.868 2.051 -10.733 1.00 86.12 203 SER A C 1
ATOM 1718 O O . SER A 1 203 ? 20.328 1.265 -9.912 1.00 86.12 203 SER A O 1
ATOM 1720 N N . THR A 1 204 ? 18.579 2.403 -10.747 1.00 82.12 204 THR A N 1
ATOM 1721 C CA . THR A 1 204 ? 17.591 1.790 -9.854 1.00 82.12 204 THR A CA 1
ATOM 1722 C C . THR A 1 204 ? 17.346 0.326 -10.233 1.00 82.12 204 THR A C 1
ATOM 1724 O O . THR A 1 204 ? 17.258 -0.497 -9.335 1.00 82.12 204 THR A O 1
ATOM 1727 N N . GLY A 1 205 ? 17.320 -0.010 -11.528 1.00 73.12 205 GLY A N 1
ATOM 1728 C CA . GLY A 1 205 ? 17.202 -1.396 -12.001 1.00 73.12 205 GLY A CA 1
ATOM 1729 C C . GLY A 1 205 ? 18.378 -2.304 -11.613 1.00 73.12 205 GLY A C 1
ATOM 1730 O O . GLY A 1 205 ? 18.185 -3.499 -11.469 1.00 73.12 205 GLY A O 1
ATOM 1731 N N . ILE A 1 206 ? 19.577 -1.752 -11.384 1.00 69.94 206 ILE A N 1
ATOM 1732 C CA . ILE A 1 206 ? 20.750 -2.515 -10.899 1.00 69.94 206 ILE A CA 1
ATOM 1733 C C . ILE A 1 206 ? 20.641 -2.852 -9.403 1.00 69.94 206 ILE A C 1
ATOM 1735 O O . ILE A 1 206 ? 21.225 -3.828 -8.945 1.00 69.94 206 ILE A O 1
ATOM 1739 N N . LEU A 1 207 ? 19.944 -2.017 -8.626 1.00 62.56 207 LEU A N 1
ATOM 1740 C CA . LEU A 1 207 ? 19.740 -2.230 -7.188 1.00 62.56 207 LEU A CA 1
ATOM 1741 C C . LEU A 1 207 ? 18.629 -3.253 -6.890 1.00 62.56 207 LEU A C 1
ATOM 1743 O O . LEU A 1 207 ? 18.374 -3.510 -5.712 1.00 62.56 207 LEU A O 1
ATOM 1747 N N . ALA A 1 208 ? 17.970 -3.763 -7.937 1.00 53.31 208 ALA A N 1
ATOM 1748 C CA . ALA A 1 208 ? 16.908 -4.758 -7.887 1.00 53.31 208 ALA A CA 1
ATOM 1749 C C . ALA A 1 208 ? 17.428 -6.184 -7.696 1.00 53.31 208 ALA A C 1
ATOM 1751 O O . ALA A 1 208 ? 18.487 -6.512 -8.278 1.00 53.31 208 ALA A O 1
#

Sequence (208 aa):
VLQYFDYDSEESNEVKDLLLHYFMGPGYIKREEGRRFLSFLFTWNVNFIQLIHGTIKNQLLSFPRSLMNHVAEVYFRAWKKSSGEILEVIEYSCIQDFMHHAVHLPRKSPLHARVREILSYFHKQNKSRQGVEEVLYRLYQPILWRALKARNSEIRSNAALLFSDAFPILDPRFNRQDLEKEIQRQFDELFALLDDPQPLTRSTGILA

Radius of gyration: 18.5 Å; Cα contacts (8 Å, |Δi|>4): 219; chains: 1; bounding box: 46×40×46 Å

Solvent-accessible surface area (backbone atoms only — not comparable to full-at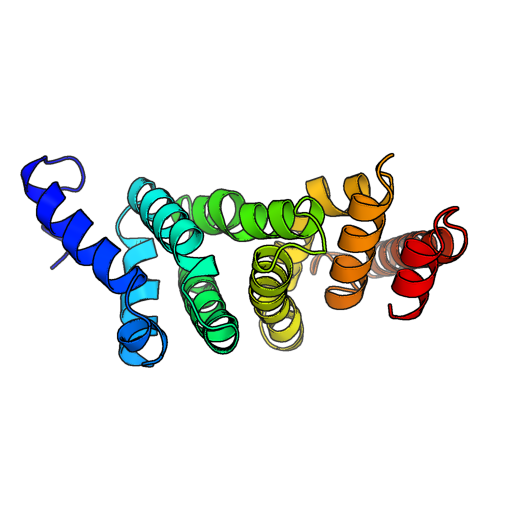om values): 11256 Å² total; per-residue (Å²): 115,77,88,77,54,55,81,88,43,76,82,37,48,66,55,50,53,57,58,51,50,51,68,70,37,67,73,37,45,72,33,69,69,36,29,52,52,58,17,51,56,47,74,72,39,68,73,52,37,54,55,47,48,53,54,42,61,75,38,53,79,80,4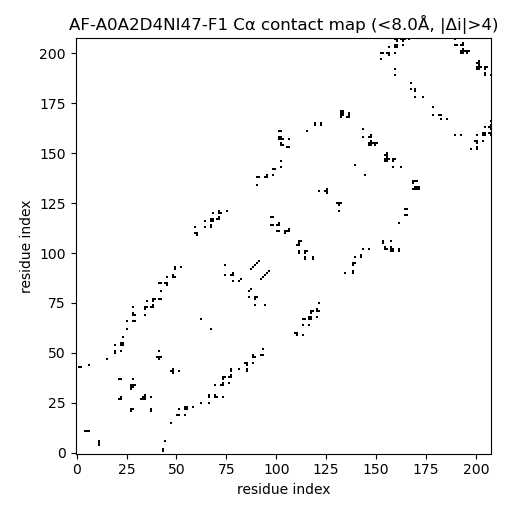8,60,72,85,49,26,54,41,54,30,47,22,55,52,52,25,48,76,73,43,59,71,70,48,28,50,47,44,47,60,68,42,52,34,46,42,54,51,44,37,28,68,43,56,83,85,40,78,57,28,62,39,40,44,44,26,51,50,46,55,43,62,40,40,82,78,40,88,68,42,41,44,51,53,29,64,56,37,58,85,48,43,68,55,28,57,68,40,92,50,60,66,33,18,26,32,22,39,45,53,47,38,68,43,60,82,72,46,59,84,82,53,52,73,69,56,44,54,52,51,52,50,54,52,50,52,54,46,55,55,29,60,69,40,93,47,68,68,29,18,57,34,32,70,76,80

Foldseek 3Di:
DLVVDDPPDPVCVVVLVVLLVLLLDLVLLPDPVSLVSLLVQLVSDLVSVLVNQVSNLVNLVVDDLVSLLSVLSSLVSNLVPDDDSSNVCSLAVHLLVLVQCLLPPQPPDPSNSSSVSSVLNLLVCVVPDPPSLQSQLVSCVVQLVDQCVDPDLSSVLSSLLSPLSNPPRDHPPDDPVVVVVSNVVSVVSLVVQCVDPDPSSNVSSVSD